Protein AF-A0A090RZD9-F1 (afdb_monomer_lite)

InterPro domains:
  IPR001712 Type III secretion system FHIPEP [PF00771] (2-199)
  IPR001712 Type III secretion system FHIPEP [PR00949] (3-19)
  IPR001712 Type III secretion system FHIPEP [PR00949] (22-40)
  IPR001712 Type III secretion system FHIPEP [PR00949] (52-69)
  IPR001712 Type III secretion system FHIPEP [PR00949] (103-117)
  IPR001712 Type III secretion system FHIPEP [PTHR30161] (2-206)
  IPR025505 FHIPEP conserved site [PS00994] (8-31)

Radius of gyration: 30.49 Å; chains: 1; bounding box: 80×79×74 Å

Foldseek 3Di:
DPPVVVVVVLVVVLVVLLVCLVVQLVVLVVCPVVVVDDPVVSVVSNVVSVVSNVVSVVVVVVVVVVVVVVVVLVVQLVCQQVVQLVCCVPVVVDDSVVSNVVSNVVSVVVVCVVVPVVVVVVVVVVVVVVVVVVDDPCVVVVVVCVCLLALVNLLVQLVVLQVVLVDPPDPVVVSNVSSVVSNVSSVVSCVVPPDDDDDDDDDPPPDPDPDDDPDPDPPPD

pLDDT: mean 78.93, std 15.32, range [41.12, 94.94]

Secondary structure (DSSP, 8-state):
--THHHHHHHHHHHHHHHHTHHHHHHHHHHHHHTTSS-HHHHHHHHHHHHHHHHHHHHHHHHHHHHHHHHHHHHHHHHHHHHHHHHHHHHTS---HHHHHHHHHHHHHHHHHHHHHHHHHHHHHHHHHHHHHHTS-THHHHHHHHHHHH-HHHHHHHHHHHHHHHTSTTS-HHHHHHHHHHHHHHHHHHHHHT-S-----S--SS-S----------GGG-

Sequence (221 aa):
MITKGGERISEVSARFTLDALPGKQMAIDADLNAGAIDQAEAKQRRESVGNEAEFYGSMDGASKFVRGDAIAGLLILFINLIGGVLIGIFEHDLTAEDAFKTYALLTIGDGLVAQIPSLLLATSAAIIVTRISDADNDMAQTAKKQLLASPQNLYMASGVMFVIGSVPNMPHLAFYTFAVLLAFVGWSQSRYRAIPKTVKDSDMDALPTPNKEQVIDWSII

Structure (mmCIF, N/CA/C/O backbone):
data_AF-A0A090RZD9-F1
#
_entry.id   AF-A0A090RZD9-F1
#
loop_
_atom_site.group_PDB
_atom_site.id
_atom_site.type_symbol
_atom_site.label_atom_id
_atom_site.label_alt_id
_atom_site.label_comp_id
_atom_site.label_asym_id
_atom_site.label_entity_id
_atom_site.label_seq_id
_atom_site.pdbx_PDB_ins_code
_atom_site.Cartn_x
_atom_site.Cartn_y
_atom_site.Cartn_z
_atom_site.occupancy
_atom_site.B_iso_or_equiv
_atom_site.auth_seq_id
_atom_site.auth_comp_id
_atom_site.auth_asym_id
_atom_site.auth_atom_id
_atom_site.pdbx_PDB_model_num
ATOM 1 N N . MET A 1 1 ? 16.767 22.851 -3.169 1.00 48.69 1 MET A N 1
ATOM 2 C CA . MET A 1 1 ? 16.968 22.894 -1.699 1.00 48.69 1 MET A CA 1
ATOM 3 C C . MET A 1 1 ? 15.725 23.321 -0.893 1.00 48.69 1 MET A C 1
ATOM 5 O O . MET A 1 1 ? 15.842 23.487 0.310 1.00 48.69 1 MET A O 1
ATOM 9 N N . ILE A 1 2 ? 14.520 23.393 -1.478 1.00 41.12 2 ILE A N 1
ATOM 10 C CA . ILE A 1 2 ? 13.287 23.816 -0.769 1.00 41.12 2 ILE A CA 1
ATOM 11 C C . ILE A 1 2 ? 12.362 22.647 -0.360 1.00 41.12 2 ILE A C 1
ATOM 13 O O . ILE A 1 2 ? 11.461 22.819 0.449 1.00 41.12 2 ILE A O 1
ATOM 17 N N . THR A 1 3 ? 12.629 21.416 -0.802 1.00 48.38 3 THR A N 1
ATOM 18 C CA . THR A 1 3 ? 11.756 20.252 -0.543 1.00 48.38 3 THR A CA 1
ATOM 19 C C . THR A 1 3 ? 12.023 19.508 0.772 1.00 48.38 3 THR A C 1
ATOM 21 O O . THR A 1 3 ? 11.193 18.715 1.194 1.00 48.38 3 THR A O 1
ATOM 24 N N . LYS A 1 4 ? 13.125 19.792 1.484 1.00 52.88 4 LYS A N 1
ATOM 25 C CA . LYS A 1 4 ? 13.437 19.163 2.790 1.00 52.88 4 LYS A CA 1
ATOM 26 C C . LYS A 1 4 ? 12.724 19.816 3.993 1.00 52.88 4 LYS A C 1
ATOM 28 O O . LYS A 1 4 ? 12.934 19.399 5.129 1.00 52.88 4 LYS A O 1
ATOM 33 N N . GLY A 1 5 ? 11.939 20.877 3.769 1.00 54.16 5 GLY A N 1
ATOM 34 C CA . GLY A 1 5 ? 11.227 21.613 4.823 1.00 54.16 5 GLY A CA 1
ATOM 35 C C . GLY A 1 5 ? 9.977 20.890 5.325 1.00 54.16 5 GLY A C 1
ATOM 36 O O . GLY A 1 5 ? 9.824 20.715 6.528 1.00 54.16 5 GLY A O 1
ATOM 37 N N . GLY A 1 6 ? 9.130 20.407 4.411 1.00 56.50 6 GLY A N 1
ATOM 38 C CA . GLY A 1 6 ? 7.889 19.702 4.764 1.00 56.50 6 GLY A CA 1
ATOM 39 C C . GLY A 1 6 ? 8.120 18.350 5.445 1.00 56.50 6 GLY A C 1
ATOM 40 O O . GLY A 1 6 ? 7.384 17.979 6.351 1.00 56.50 6 GLY A O 1
ATOM 41 N N . GLU A 1 7 ? 9.195 17.656 5.069 1.00 56.69 7 GLU A N 1
ATOM 42 C CA . GLU A 1 7 ? 9.537 16.325 5.586 1.00 56.69 7 GLU A CA 1
ATOM 43 C C . GLU A 1 7 ? 9.871 16.359 7.088 1.00 56.69 7 GLU A C 1
ATOM 45 O O . GLU A 1 7 ? 9.366 15.547 7.859 1.00 56.69 7 GLU A O 1
ATOM 50 N N . ARG A 1 8 ? 10.628 17.373 7.533 1.00 67.38 8 ARG A N 1
ATOM 51 C CA . ARG A 1 8 ? 10.891 17.583 8.965 1.00 67.38 8 ARG A CA 1
ATOM 52 C C . ARG A 1 8 ? 9.651 18.015 9.728 1.00 67.38 8 ARG A C 1
ATOM 54 O O . ARG A 1 8 ? 9.506 17.626 10.874 1.00 67.38 8 ARG A O 1
ATOM 61 N N . ILE A 1 9 ? 8.767 18.805 9.121 1.00 65.12 9 ILE A N 1
ATOM 62 C CA . ILE A 1 9 ? 7.547 19.262 9.797 1.00 65.12 9 ILE A CA 1
ATOM 63 C C . ILE A 1 9 ? 6.624 18.068 10.082 1.00 65.12 9 ILE A C 1
ATOM 65 O O . ILE A 1 9 ? 6.134 17.955 11.198 1.00 65.12 9 ILE A O 1
ATOM 69 N N . SER A 1 10 ? 6.458 17.136 9.136 1.00 63.91 10 SER A N 1
ATOM 70 C CA . SER A 1 10 ? 5.618 15.943 9.333 1.00 63.91 10 SER A CA 1
ATOM 71 C C . SER A 1 10 ? 6.188 14.965 10.369 1.00 63.91 10 SER A C 1
ATOM 73 O O . SER A 1 10 ? 5.439 14.455 11.198 1.00 63.91 10 SER A O 1
ATOM 75 N N . GLU A 1 11 ? 7.503 14.722 10.353 1.00 71.19 11 GLU A N 1
ATOM 76 C CA . GLU A 1 11 ? 8.189 13.887 11.354 1.00 71.19 11 GLU A CA 1
ATOM 77 C C . GLU A 1 11 ? 8.076 14.500 12.756 1.00 71.19 11 GLU A C 1
ATOM 79 O O . GLU A 1 11 ? 7.763 13.822 13.734 1.00 71.19 11 GLU A O 1
ATOM 84 N N . VAL A 1 12 ? 8.288 15.814 12.844 1.00 74.50 12 VAL A N 1
ATOM 85 C CA . VAL A 1 12 ? 8.227 16.560 14.099 1.00 74.50 12 VAL A CA 1
ATOM 86 C C . VAL A 1 12 ? 6.796 16.604 14.638 1.00 74.50 12 VAL A C 1
ATOM 88 O O . VAL A 1 12 ? 6.612 16.393 15.831 1.00 74.50 12 VAL A O 1
ATOM 91 N N . SER A 1 13 ? 5.777 16.791 13.796 1.00 68.06 13 SER A N 1
ATOM 92 C CA . SER A 1 13 ? 4.369 16.747 14.216 1.00 68.06 13 SER A CA 1
ATOM 93 C C . SER A 1 13 ? 3.938 15.367 14.714 1.00 68.06 13 SER A C 1
ATOM 95 O O . SER A 1 13 ? 3.322 15.287 15.772 1.00 68.06 13 SER A O 1
ATOM 97 N N . ALA A 1 14 ? 4.292 14.285 14.012 1.00 72.94 14 ALA A N 1
ATOM 98 C CA . ALA A 1 14 ? 3.974 12.927 14.462 1.00 72.94 14 ALA A CA 1
ATOM 99 C C . ALA A 1 14 ? 4.655 12.613 15.801 1.00 72.94 14 ALA A C 1
ATOM 101 O O . ALA A 1 14 ? 4.025 12.101 16.725 1.00 72.94 14 ALA A O 1
ATOM 102 N N . ARG A 1 15 ? 5.926 12.999 15.940 1.00 81.50 15 ARG A N 1
ATOM 103 C CA . ARG A 1 15 ? 6.673 12.811 17.180 1.00 81.50 15 ARG A CA 1
ATOM 104 C C . ARG A 1 15 ? 6.126 13.655 18.329 1.00 81.50 15 ARG A C 1
ATOM 106 O O . ARG A 1 15 ? 5.993 13.133 19.424 1.00 81.50 15 ARG A O 1
ATOM 113 N N . PHE A 1 16 ? 5.735 14.904 18.084 1.00 80.44 16 PHE A N 1
ATOM 114 C CA . PHE A 1 16 ? 5.090 15.738 19.102 1.00 80.44 16 PHE A CA 1
ATOM 115 C C . PHE A 1 16 ? 3.756 15.159 19.571 1.00 80.44 16 PHE A C 1
ATOM 117 O O . PHE A 1 16 ? 3.473 15.183 20.768 1.00 80.44 16 PHE A O 1
ATOM 124 N N . THR A 1 17 ? 2.946 14.619 18.658 1.00 78.56 17 THR A N 1
ATOM 125 C CA . THR A 1 17 ? 1.693 13.959 19.035 1.00 78.56 17 THR A CA 1
ATOM 126 C C . THR A 1 17 ? 1.954 12.692 19.855 1.00 78.56 17 THR A C 1
ATOM 128 O O . THR A 1 17 ? 1.265 12.470 20.850 1.00 78.56 17 THR A O 1
ATOM 131 N N . LEU A 1 18 ? 2.980 11.905 19.509 1.00 80.94 18 LEU A N 1
ATOM 132 C CA . LEU A 1 18 ? 3.390 10.723 20.279 1.00 80.94 18 LEU A CA 1
ATOM 133 C C . LEU A 1 18 ? 3.968 11.088 21.661 1.00 80.94 18 LEU A C 1
ATOM 135 O O . LEU A 1 18 ? 3.616 10.465 22.661 1.00 80.94 18 LEU A O 1
ATOM 139 N N . ASP A 1 19 ? 4.790 12.134 21.746 1.00 84.88 19 ASP A N 1
ATOM 140 C CA . ASP A 1 19 ? 5.384 12.616 22.999 1.00 84.88 19 ASP A CA 1
ATOM 141 C C . ASP A 1 19 ? 4.325 13.209 23.953 1.00 84.88 19 ASP A C 1
ATOM 143 O O . ASP A 1 19 ? 4.527 13.245 25.168 1.00 84.88 19 ASP A O 1
ATOM 147 N N . ALA A 1 20 ? 3.169 13.640 23.430 1.00 84.31 20 ALA A N 1
ATOM 148 C CA . ALA A 1 20 ? 2.040 14.136 24.219 1.00 84.31 20 ALA A CA 1
ATOM 149 C C . ALA A 1 20 ? 1.143 13.021 24.802 1.00 84.31 20 ALA A C 1
ATOM 151 O O . ALA A 1 20 ? 0.324 13.301 25.684 1.00 84.31 20 ALA A O 1
ATOM 152 N N . LEU A 1 21 ? 1.286 11.763 24.358 1.00 86.88 21 LEU A N 1
ATOM 153 C CA . LEU A 1 21 ? 0.452 10.638 24.812 1.00 86.88 21 LEU A CA 1
ATOM 154 C C . LEU A 1 21 ? 0.523 10.379 26.325 1.00 86.88 21 LEU A C 1
ATOM 156 O O . LEU A 1 21 ? -0.541 10.207 26.926 1.00 86.88 21 LEU A O 1
ATOM 160 N N . PRO A 1 22 ? 1.702 10.397 26.984 1.00 87.31 22 PRO A N 1
ATOM 161 C CA . PRO A 1 22 ? 1.774 10.241 28.435 1.00 87.31 22 PRO A CA 1
ATOM 162 C C . PRO A 1 22 ? 1.018 11.354 29.167 1.00 87.31 22 PRO A C 1
ATOM 164 O O . PRO A 1 22 ? 0.336 11.088 30.150 1.00 87.31 22 PRO A O 1
ATOM 167 N N . GLY A 1 23 ? 1.070 12.589 28.652 1.00 90.50 23 GLY A N 1
ATOM 168 C CA . GLY A 1 23 ? 0.329 13.724 29.204 1.00 90.50 23 GLY A CA 1
ATOM 169 C C . GLY A 1 23 ? -1.186 13.555 29.077 1.00 90.50 23 GLY A C 1
ATOM 170 O O . GLY A 1 23 ? -1.911 13.815 30.036 1.00 90.50 23 GLY A O 1
ATOM 171 N N . LYS A 1 24 ? -1.671 13.050 27.933 1.00 90.19 24 LYS A N 1
ATOM 172 C CA . LYS A 1 24 ? -3.094 12.717 27.750 1.00 90.19 24 LYS A CA 1
ATOM 173 C C . LYS A 1 24 ? -3.545 11.591 28.690 1.00 90.19 24 LYS A C 1
ATOM 175 O O . LYS A 1 24 ? -4.623 11.689 29.265 1.00 90.19 24 LYS A O 1
ATOM 180 N N . GLN A 1 25 ? -2.726 10.555 28.887 1.00 91.19 25 GLN A N 1
ATOM 181 C CA . GLN A 1 25 ? -3.035 9.466 29.826 1.00 91.19 25 GLN A CA 1
ATOM 182 C C . GLN A 1 25 ? -3.062 9.959 31.278 1.00 91.19 25 GLN A C 1
ATOM 184 O O . GLN A 1 25 ? -4.010 9.668 32.003 1.00 91.19 25 GLN A O 1
ATOM 189 N N . MET A 1 26 ? -2.091 10.788 31.670 1.00 89.75 26 MET A N 1
ATOM 190 C CA . MET A 1 26 ? -2.058 11.421 32.991 1.00 89.75 26 MET A CA 1
ATOM 191 C C . MET A 1 26 ? -3.255 12.349 33.232 1.00 89.75 26 MET A C 1
ATOM 193 O O . MET A 1 26 ? -3.767 12.392 34.347 1.00 89.75 26 MET A O 1
ATOM 197 N N . ALA A 1 27 ? -3.726 13.070 32.209 1.00 91.50 27 ALA A N 1
ATOM 198 C CA . ALA A 1 27 ? -4.928 13.897 32.314 1.00 91.50 27 ALA A CA 1
ATOM 199 C C . ALA A 1 27 ? -6.188 13.047 32.555 1.00 91.50 27 ALA A C 1
ATOM 201 O O . ALA A 1 27 ? -6.993 13.387 33.415 1.00 91.50 27 ALA A O 1
ATOM 202 N N . ILE A 1 28 ? -6.320 11.902 31.874 1.00 91.12 28 ILE A N 1
ATOM 203 C CA . ILE A 1 28 ? -7.427 10.957 32.107 1.00 91.12 28 ILE A CA 1
ATOM 204 C C . ILE A 1 28 ? -7.370 10.396 33.536 1.00 91.12 28 ILE A C 1
ATOM 206 O O . ILE A 1 28 ? -8.400 10.284 34.198 1.00 91.12 28 ILE A O 1
ATOM 210 N N . ASP A 1 29 ? -6.174 10.076 34.032 1.00 92.00 29 ASP A N 1
ATOM 211 C CA . ASP A 1 29 ? -5.986 9.580 35.400 1.00 92.00 29 ASP A CA 1
ATOM 212 C C . ASP A 1 29 ? -6.315 10.650 36.451 1.00 92.00 29 ASP A C 1
ATOM 214 O O . ASP A 1 29 ? -6.892 10.341 37.497 1.00 92.00 29 ASP A O 1
ATOM 218 N N . ALA A 1 30 ? -5.976 11.911 36.174 1.00 91.44 30 ALA A N 1
ATOM 219 C CA . ALA A 1 30 ? -6.319 13.045 37.023 1.00 91.44 30 ALA A CA 1
ATOM 220 C C . ALA A 1 30 ? -7.834 13.295 37.050 1.00 91.44 30 ALA A C 1
ATOM 222 O O . ALA A 1 30 ? -8.396 13.447 38.135 1.00 91.44 30 ALA A O 1
ATOM 223 N N . ASP A 1 31 ? -8.499 13.262 35.894 1.00 92.12 31 ASP A N 1
ATOM 224 C CA . ASP A 1 31 ? -9.951 13.434 35.782 1.00 92.12 31 ASP A CA 1
ATOM 225 C C . ASP A 1 31 ? -10.714 12.306 36.501 1.00 92.12 31 ASP A C 1
ATOM 227 O O . ASP A 1 31 ? -11.698 12.567 37.198 1.00 92.12 31 ASP A O 1
ATOM 231 N N . LEU A 1 32 ? -10.239 11.057 36.390 1.00 93.00 32 LEU A N 1
ATOM 232 C CA . LEU A 1 32 ? -10.817 9.901 37.084 1.00 93.00 32 LEU A CA 1
ATOM 233 C C . LEU A 1 32 ? -10.650 10.019 38.606 1.00 93.00 32 LEU A C 1
ATOM 235 O O . LEU A 1 32 ? -11.600 9.792 39.355 1.00 93.00 32 LEU A O 1
ATOM 239 N N . ASN A 1 33 ? -9.460 10.410 39.075 1.00 91.06 33 ASN A N 1
ATOM 240 C CA . ASN A 1 33 ? -9.196 10.608 40.504 1.00 91.06 33 ASN A CA 1
ATOM 241 C C . ASN A 1 33 ? -9.946 11.818 41.086 1.00 91.06 33 ASN A C 1
ATOM 243 O O . ASN A 1 33 ? -10.292 11.806 42.267 1.00 91.06 33 ASN A O 1
ATOM 247 N N . ALA A 1 34 ? -10.213 12.847 40.278 1.00 91.94 34 ALA A N 1
ATOM 248 C CA . ALA A 1 34 ? -11.028 14.000 40.657 1.00 91.94 34 ALA A CA 1
ATOM 249 C C . ALA A 1 34 ? -12.541 13.706 40.638 1.00 91.94 34 ALA A C 1
ATOM 251 O O . ALA A 1 34 ? -13.330 14.548 41.067 1.00 91.94 34 ALA A O 1
ATOM 252 N N . GLY A 1 35 ? -12.955 12.532 40.145 1.00 90.56 35 GLY A N 1
ATOM 253 C CA . GLY A 1 35 ? -14.361 12.155 39.989 1.00 90.56 35 GLY A CA 1
ATOM 254 C C . GLY A 1 35 ? -15.087 12.907 38.868 1.00 90.56 35 GLY A C 1
ATOM 255 O O . GLY A 1 35 ? -16.315 12.930 38.857 1.00 90.56 35 GLY A O 1
ATOM 256 N N . ALA A 1 36 ? -14.349 13.536 37.945 1.00 92.06 36 ALA A N 1
ATOM 257 C CA . ALA A 1 36 ? -14.911 14.255 36.801 1.00 92.06 36 ALA A CA 1
ATOM 258 C C . ALA A 1 36 ? -15.411 13.308 35.695 1.00 92.06 36 ALA A C 1
ATOM 260 O O . ALA A 1 36 ? -16.287 13.689 34.920 1.00 92.06 36 ALA A O 1
ATOM 261 N N . ILE A 1 37 ? -14.865 12.090 35.636 1.00 93.38 37 ILE A N 1
ATOM 262 C CA . ILE A 1 37 ? -15.256 11.012 34.717 1.00 93.38 37 ILE A CA 1
ATOM 263 C C . ILE A 1 37 ? -15.388 9.689 35.479 1.00 93.38 37 ILE A C 1
ATOM 265 O O . ILE A 1 37 ? -14.758 9.500 36.523 1.00 93.38 37 ILE A O 1
ATOM 269 N N . ASP A 1 38 ? -16.184 8.758 34.951 1.00 93.56 38 ASP A N 1
ATOM 270 C CA . ASP A 1 38 ? -16.325 7.413 35.516 1.00 93.56 38 ASP A CA 1
ATOM 271 C C . ASP A 1 38 ? -15.299 6.409 34.936 1.00 93.56 38 ASP A C 1
ATOM 273 O O . ASP A 1 38 ? -14.525 6.710 34.024 1.00 93.56 38 ASP A O 1
ATOM 277 N N . GLN A 1 39 ? -15.272 5.184 35.475 1.00 92.25 39 GLN A N 1
ATOM 278 C CA . GLN A 1 39 ? -14.361 4.122 35.017 1.00 92.25 39 GLN A CA 1
ATOM 279 C C . GLN A 1 39 ? -14.615 3.675 33.568 1.00 92.25 39 GLN A C 1
ATOM 281 O O . GLN A 1 39 ? -13.677 3.273 32.874 1.00 92.25 39 GLN A O 1
ATOM 286 N N . ALA A 1 40 ? -15.866 3.709 33.106 1.00 90.88 40 ALA A N 1
ATOM 287 C CA . ALA A 1 40 ? -16.221 3.291 31.755 1.00 90.88 40 ALA A CA 1
ATOM 288 C C . ALA A 1 40 ? -15.771 4.342 30.727 1.00 90.88 40 ALA A C 1
ATOM 290 O O . ALA A 1 40 ? -15.164 3.993 29.712 1.00 90.88 40 ALA A O 1
ATOM 291 N N . GLU A 1 41 ? -15.978 5.621 31.029 1.00 90.12 41 GLU A N 1
ATOM 292 C CA . GLU A 1 41 ? -15.534 6.755 30.227 1.00 90.12 41 GLU A CA 1
ATOM 293 C C . GLU A 1 41 ? -14.003 6.856 30.214 1.00 90.12 41 GLU A C 1
ATOM 295 O O . GLU A 1 41 ? -13.405 7.023 29.150 1.00 90.12 41 GLU A O 1
ATOM 300 N N . ALA A 1 42 ? -13.339 6.662 31.359 1.00 90.56 42 ALA A N 1
ATOM 301 C CA . ALA A 1 42 ? -11.879 6.618 31.425 1.00 90.56 42 ALA A CA 1
ATOM 302 C C . ALA A 1 42 ? -11.299 5.492 30.553 1.00 90.56 42 ALA A C 1
ATOM 304 O O . ALA A 1 42 ? -10.296 5.696 29.864 1.00 90.56 42 ALA A O 1
ATOM 305 N N . LYS A 1 43 ? -11.943 4.316 30.528 1.00 89.75 43 LYS A N 1
ATOM 306 C CA . LYS A 1 43 ? -11.557 3.207 29.643 1.00 89.75 43 LYS A CA 1
ATOM 307 C C . LYS A 1 43 ? -11.705 3.589 28.167 1.00 89.75 43 LYS A C 1
ATOM 309 O O . LYS A 1 43 ? -10.744 3.420 27.420 1.00 89.75 43 LYS A O 1
ATOM 314 N N . GLN A 1 44 ? -12.850 4.146 27.767 1.00 90.25 44 GLN A N 1
ATOM 315 C CA . GLN A 1 44 ? -13.082 4.600 26.387 1.00 90.25 44 GLN A CA 1
ATOM 316 C C . GLN A 1 44 ? -12.075 5.673 25.951 1.00 90.25 44 GLN A C 1
ATOM 318 O O . GLN A 1 44 ? -11.513 5.600 24.858 1.00 90.25 44 GLN A O 1
ATOM 323 N N . ARG A 1 45 ? -11.791 6.656 26.814 1.00 90.00 45 ARG A N 1
ATOM 324 C CA . ARG A 1 45 ? -10.803 7.703 26.517 1.00 90.00 45 ARG A CA 1
ATOM 325 C C . ARG A 1 45 ? -9.396 7.122 26.370 1.00 90.00 45 ARG A C 1
ATOM 327 O O . ARG A 1 45 ? -8.705 7.473 25.416 1.00 90.00 45 ARG A O 1
ATOM 334 N N . ARG A 1 46 ? -8.979 6.198 27.245 1.00 89.69 46 ARG A N 1
ATOM 335 C CA . ARG A 1 46 ? -7.680 5.505 27.122 1.00 89.69 46 ARG A CA 1
ATOM 336 C C . ARG A 1 46 ? -7.573 4.709 25.824 1.00 89.69 46 ARG A C 1
ATOM 338 O O . ARG A 1 46 ? -6.526 4.750 25.188 1.00 89.69 46 ARG A O 1
ATOM 345 N N . GLU A 1 47 ? -8.646 4.039 25.417 1.00 89.44 47 GLU A N 1
ATOM 346 C CA . GLU A 1 47 ? -8.711 3.312 24.146 1.00 89.44 47 GLU A CA 1
ATOM 347 C C . GLU A 1 47 ? -8.578 4.265 22.952 1.00 89.44 47 GLU A C 1
ATOM 349 O O . GLU A 1 47 ? -7.752 4.031 22.074 1.00 89.44 47 GLU A O 1
ATOM 354 N N . SER A 1 48 ? -9.272 5.408 22.969 1.00 87.06 48 SER A N 1
ATOM 355 C CA . SER A 1 48 ? -9.135 6.420 21.910 1.00 87.06 48 SER A CA 1
ATOM 356 C C . SER A 1 48 ? -7.710 6.985 21.796 1.00 87.06 48 SER A C 1
ATOM 358 O O . SER A 1 48 ? -7.187 7.116 20.691 1.00 87.06 48 SER A O 1
ATOM 360 N N . VAL A 1 49 ? -7.046 7.250 22.930 1.00 88.62 49 VAL A N 1
ATOM 361 C CA . VAL A 1 49 ? -5.642 7.694 22.975 1.00 88.62 49 VAL A CA 1
ATOM 362 C C . VAL A 1 49 ? -4.696 6.587 22.496 1.00 88.62 49 VAL A C 1
ATOM 364 O O . VAL A 1 49 ? -3.708 6.880 21.824 1.00 88.62 49 VAL A O 1
ATOM 367 N N . GLY A 1 50 ? -4.999 5.320 22.798 1.00 86.94 50 GLY A N 1
ATOM 368 C CA . GLY A 1 50 ? -4.273 4.159 22.277 1.00 86.94 50 GLY A CA 1
ATOM 369 C C . GLY A 1 50 ? -4.374 4.038 20.755 1.00 86.94 50 GLY A C 1
ATOM 370 O O . GLY A 1 50 ? -3.351 3.908 20.087 1.00 86.94 50 GLY A O 1
ATOM 371 N N . ASN A 1 51 ? -5.579 4.181 20.201 1.00 83.62 51 ASN A N 1
ATOM 372 C CA . ASN A 1 51 ? -5.810 4.144 18.755 1.00 83.62 51 ASN A CA 1
ATOM 373 C C . ASN A 1 51 ? -5.125 5.320 18.037 1.00 83.62 51 ASN A C 1
ATOM 375 O O . ASN A 1 51 ? -4.551 5.143 16.963 1.00 83.62 51 ASN A O 1
ATOM 379 N N . GLU A 1 52 ? -5.127 6.516 18.640 1.00 82.62 52 GLU A N 1
ATOM 380 C CA . GLU A 1 52 ? -4.381 7.676 18.131 1.00 82.62 52 GLU A CA 1
ATOM 381 C C . GLU A 1 52 ? -2.871 7.378 18.094 1.00 82.62 52 GLU A C 1
ATOM 383 O O . GLU A 1 52 ? -2.214 7.611 17.078 1.00 82.62 52 GLU A O 1
ATOM 388 N N . ALA A 1 53 ? -2.323 6.794 19.164 1.00 85.44 53 ALA A N 1
ATOM 389 C CA . ALA A 1 53 ? -0.919 6.392 19.234 1.00 85.44 53 ALA A CA 1
ATOM 390 C C . ALA A 1 53 ? -0.539 5.366 18.156 1.00 85.44 53 ALA A C 1
ATOM 392 O O . ALA A 1 53 ? 0.491 5.513 17.495 1.00 85.44 53 ALA A O 1
ATOM 393 N N . GLU A 1 54 ? -1.370 4.340 17.966 1.00 84.12 54 GLU A N 1
ATOM 394 C CA . GLU A 1 54 ? -1.154 3.292 16.967 1.00 84.12 54 GLU A CA 1
ATOM 395 C C . GLU A 1 54 ? -1.240 3.843 15.537 1.00 84.12 54 GLU A C 1
ATOM 397 O O . GLU A 1 54 ? -0.417 3.497 14.683 1.00 84.12 54 GLU A O 1
ATOM 402 N N . PHE A 1 55 ? -2.164 4.771 15.279 1.00 80.38 55 PHE A N 1
ATOM 403 C CA . PHE A 1 55 ? -2.268 5.458 13.993 1.00 80.38 55 PHE A CA 1
ATOM 404 C C . PHE A 1 55 ? -1.004 6.266 13.674 1.00 80.38 55 PHE A C 1
ATOM 406 O O . PHE A 1 55 ? -0.405 6.083 12.615 1.00 80.38 55 PHE A O 1
ATOM 413 N N . TYR A 1 56 ? -0.538 7.118 14.592 1.00 81.38 56 TYR A N 1
ATOM 414 C CA . TYR A 1 56 ? 0.672 7.912 14.343 1.00 81.38 56 TYR A CA 1
ATOM 415 C C . TYR A 1 56 ? 1.948 7.056 14.315 1.00 81.38 56 TYR A C 1
ATOM 417 O O . TYR A 1 56 ? 2.847 7.332 13.518 1.00 81.38 56 TYR A O 1
ATOM 425 N N . GLY A 1 57 ? 2.018 5.988 15.116 1.00 83.69 57 GLY A N 1
ATOM 426 C CA . GLY A 1 57 ? 3.128 5.032 15.088 1.00 83.69 57 GLY A CA 1
ATOM 427 C C . GLY A 1 57 ? 3.205 4.249 13.772 1.00 83.69 57 GLY A C 1
ATOM 428 O O . GLY A 1 57 ? 4.276 4.143 13.168 1.00 83.69 57 GLY A O 1
ATOM 429 N N . SER A 1 58 ? 2.068 3.748 13.281 1.00 82.56 58 SER A N 1
ATOM 430 C CA . SER A 1 58 ? 1.989 3.065 11.982 1.00 82.56 58 SER A CA 1
ATOM 431 C C . SER A 1 58 ? 2.229 4.019 10.805 1.00 82.56 58 SER A C 1
ATOM 433 O O . SER A 1 58 ? 2.880 3.625 9.836 1.00 82.56 58 SER A O 1
ATOM 435 N N . MET A 1 59 ? 1.802 5.283 10.903 1.00 82.12 59 MET A N 1
ATOM 436 C CA . MET A 1 59 ? 2.028 6.315 9.883 1.00 82.12 59 MET A CA 1
ATOM 437 C C . MET A 1 59 ? 3.507 6.720 9.762 1.00 82.12 59 MET A C 1
ATOM 439 O O . MET A 1 59 ? 4.005 6.858 8.640 1.00 82.12 59 MET A O 1
ATOM 443 N N . ASP A 1 60 ? 4.236 6.868 10.875 1.00 80.06 60 ASP A N 1
ATOM 444 C CA . ASP A 1 60 ? 5.691 7.110 10.856 1.00 80.06 60 ASP A CA 1
ATOM 445 C C . ASP A 1 60 ? 6.447 5.920 10.241 1.00 80.06 60 ASP A C 1
ATOM 447 O O . ASP A 1 60 ? 7.304 6.098 9.368 1.00 80.06 60 ASP A O 1
ATOM 451 N N . GLY A 1 61 ? 6.070 4.695 10.626 1.00 80.81 61 GLY A N 1
ATOM 452 C CA . GLY A 1 61 ? 6.614 3.469 10.045 1.00 80.81 61 GLY A CA 1
ATOM 453 C C . GLY A 1 61 ? 6.387 3.394 8.533 1.00 80.81 61 GLY A C 1
ATOM 454 O O . GLY A 1 61 ? 7.346 3.304 7.765 1.00 80.81 61 GLY A O 1
ATOM 455 N N . ALA A 1 62 ? 5.131 3.497 8.091 1.00 79.19 62 ALA A N 1
ATOM 456 C CA . ALA A 1 62 ? 4.753 3.463 6.678 1.00 79.19 62 ALA A CA 1
ATOM 457 C C . ALA A 1 62 ? 5.478 4.539 5.852 1.00 79.19 62 ALA A C 1
ATOM 459 O O . ALA A 1 62 ? 5.988 4.244 4.771 1.00 79.19 62 ALA A O 1
ATOM 460 N N . SER A 1 63 ? 5.602 5.760 6.379 1.00 77.44 63 SER A N 1
ATOM 461 C CA . SER A 1 63 ? 6.285 6.865 5.692 1.00 77.44 63 SER A CA 1
ATOM 462 C C . SER A 1 63 ? 7.770 6.571 5.443 1.00 77.44 63 SER A C 1
ATOM 464 O O . SER A 1 63 ? 8.296 6.893 4.374 1.00 77.44 63 SER A O 1
ATOM 466 N N . LYS A 1 64 ? 8.451 5.902 6.384 1.00 79.69 64 LYS A N 1
ATOM 467 C CA . LYS A 1 64 ? 9.849 5.466 6.213 1.00 79.69 64 LYS A CA 1
ATOM 468 C C . LYS A 1 64 ? 9.987 4.361 5.161 1.00 79.69 64 LYS A C 1
ATOM 470 O O . LYS A 1 64 ? 10.928 4.413 4.368 1.00 79.69 64 LYS A O 1
ATOM 475 N N . PHE A 1 65 ? 9.050 3.410 5.109 1.00 76.69 65 PHE A N 1
ATOM 476 C CA . PHE A 1 65 ? 9.038 2.356 4.084 1.00 76.69 65 PHE A CA 1
ATOM 477 C C . PHE A 1 65 ? 8.797 2.916 2.680 1.00 76.69 65 PHE A C 1
ATOM 479 O O . PHE A 1 65 ? 9.553 2.595 1.766 1.00 76.69 65 PHE A O 1
ATOM 486 N N . VAL A 1 66 ? 7.820 3.816 2.519 1.00 79.38 66 VAL A N 1
ATOM 487 C CA . VAL A 1 66 ? 7.536 4.484 1.235 1.00 79.38 66 VAL A CA 1
ATOM 488 C C . VAL A 1 66 ? 8.751 5.274 0.748 1.00 79.38 66 VAL A C 1
ATOM 490 O O . VAL A 1 66 ? 9.090 5.246 -0.434 1.00 79.38 66 VAL A O 1
ATOM 493 N N . ARG A 1 67 ? 9.460 5.947 1.660 1.00 79.62 67 ARG A N 1
ATOM 494 C CA . ARG A 1 67 ? 10.689 6.672 1.322 1.00 79.62 67 ARG A CA 1
ATOM 495 C C . ARG A 1 67 ? 11.804 5.737 0.847 1.00 79.62 67 ARG A C 1
ATOM 497 O O . ARG A 1 67 ? 12.496 6.064 -0.115 1.00 79.62 67 ARG A O 1
ATOM 504 N N . GLY A 1 68 ? 11.982 4.596 1.513 1.00 85.12 68 GLY A N 1
ATOM 505 C CA . GLY A 1 68 ? 12.957 3.579 1.116 1.00 85.12 68 GLY A CA 1
ATOM 506 C C . GLY A 1 68 ? 12.659 2.993 -0.266 1.00 85.12 68 GLY A C 1
ATOM 507 O O . GLY A 1 68 ? 13.561 2.911 -1.099 1.00 85.12 68 GLY A O 1
ATOM 508 N N . ASP A 1 69 ? 11.391 2.673 -0.526 1.00 85.00 69 ASP A N 1
ATOM 509 C CA . ASP A 1 69 ? 10.918 2.153 -1.813 1.00 85.00 69 ASP A CA 1
ATOM 510 C C . ASP A 1 69 ? 11.124 3.163 -2.955 1.00 85.00 69 ASP A C 1
ATOM 512 O O . ASP A 1 69 ? 11.675 2.826 -4.002 1.00 85.00 69 ASP A O 1
ATOM 516 N N . ALA A 1 70 ? 10.815 4.444 -2.724 1.00 83.44 70 ALA A N 1
ATOM 517 C CA . ALA A 1 70 ? 11.029 5.502 -3.712 1.00 83.44 70 ALA A CA 1
ATOM 518 C C . ALA A 1 70 ? 12.514 5.690 -4.079 1.00 83.44 70 ALA A C 1
ATOM 520 O O . ALA A 1 70 ? 12.849 5.908 -5.246 1.00 83.44 70 ALA A O 1
ATOM 521 N N . ILE A 1 71 ? 13.417 5.596 -3.097 1.00 87.50 71 ILE A N 1
ATOM 522 C CA . ILE A 1 71 ? 14.865 5.690 -3.339 1.00 87.50 71 ILE A CA 1
ATOM 523 C C . ILE A 1 71 ? 15.355 4.472 -4.135 1.00 87.50 71 ILE A C 1
ATOM 525 O O . ILE A 1 71 ? 16.126 4.639 -5.081 1.00 87.50 71 ILE A O 1
ATOM 529 N N . ALA A 1 72 ? 14.894 3.265 -3.793 1.00 88.00 72 ALA A N 1
ATOM 530 C CA . ALA A 1 72 ? 15.232 2.045 -4.523 1.00 88.00 72 ALA A CA 1
ATOM 531 C C . ALA A 1 72 ? 14.725 2.089 -5.975 1.00 88.00 72 ALA A C 1
ATOM 533 O O . ALA A 1 72 ? 15.494 1.821 -6.899 1.00 88.00 72 ALA A O 1
ATOM 534 N N . GLY A 1 73 ? 13.476 2.513 -6.191 1.00 86.12 73 GLY A N 1
ATOM 535 C CA . GLY A 1 73 ? 12.899 2.681 -7.526 1.00 86.12 73 GLY A CA 1
ATOM 536 C C . GLY A 1 73 ? 13.664 3.694 -8.383 1.00 86.12 73 GLY A C 1
ATOM 537 O O . GLY A 1 73 ? 13.916 3.441 -9.560 1.00 86.12 73 GLY A O 1
ATOM 538 N N . LEU A 1 74 ? 14.114 4.808 -7.793 1.00 86.94 74 LEU A N 1
ATOM 539 C CA . LEU A 1 74 ? 14.931 5.797 -8.502 1.00 86.94 74 LEU A CA 1
ATOM 540 C C . LEU A 1 74 ? 16.310 5.240 -8.894 1.00 86.94 74 LEU A C 1
ATOM 542 O O . LEU A 1 74 ? 16.794 5.519 -9.990 1.00 86.94 74 LEU A O 1
ATOM 546 N N . LEU A 1 75 ? 16.938 4.441 -8.026 1.00 91.19 75 LEU A N 1
ATOM 547 C CA . LEU A 1 75 ? 18.210 3.778 -8.334 1.00 91.19 75 LEU A CA 1
ATOM 548 C C . LEU A 1 75 ? 18.058 2.770 -9.476 1.00 91.19 75 LEU A C 1
ATOM 550 O O . LEU A 1 75 ? 18.860 2.794 -10.408 1.00 91.19 75 LEU A O 1
ATOM 554 N N . ILE A 1 76 ? 17.018 1.933 -9.434 1.00 90.06 76 ILE A N 1
ATOM 555 C CA . ILE A 1 76 ? 16.715 0.965 -10.499 1.00 90.06 76 ILE A CA 1
ATOM 556 C C . ILE A 1 76 ? 16.484 1.693 -11.824 1.00 90.06 76 ILE A C 1
ATOM 558 O O . ILE A 1 76 ? 17.063 1.311 -12.838 1.00 90.06 76 ILE A O 1
ATOM 562 N N . LEU A 1 77 ? 15.718 2.789 -11.811 1.00 90.75 77 LEU A N 1
ATOM 563 C CA . LEU A 1 77 ? 15.484 3.612 -12.996 1.00 90.75 77 LEU A CA 1
ATOM 564 C C . LEU A 1 77 ? 16.797 4.132 -13.601 1.00 90.75 77 LEU A C 1
ATOM 566 O O . LEU A 1 77 ? 17.006 4.011 -14.806 1.00 90.75 77 LEU A O 1
ATOM 570 N N . PHE A 1 78 ? 17.700 4.676 -12.782 1.00 92.06 78 PHE A N 1
ATOM 571 C CA . PHE A 1 78 ? 18.999 5.153 -13.264 1.00 92.06 78 PHE A CA 1
ATOM 572 C C . PHE A 1 78 ? 19.861 4.031 -13.849 1.00 92.06 78 PHE A C 1
ATOM 574 O O . PHE A 1 78 ? 20.469 4.221 -14.903 1.00 92.06 78 PHE A O 1
ATOM 581 N N . ILE A 1 79 ? 19.908 2.873 -13.185 1.00 92.25 79 ILE A N 1
ATOM 582 C CA . ILE A 1 79 ? 20.686 1.714 -13.640 1.00 92.25 79 ILE A CA 1
ATOM 583 C C . ILE A 1 79 ? 20.134 1.190 -14.969 1.00 92.25 79 ILE A C 1
ATOM 585 O O . ILE A 1 79 ? 20.90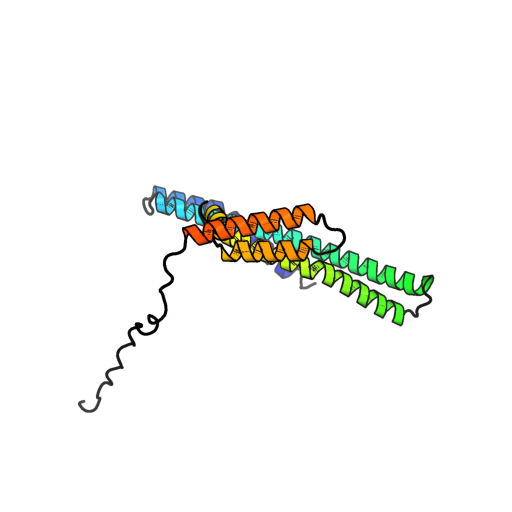5 1.010 -15.909 1.00 92.25 79 ILE A O 1
ATOM 589 N N . ASN A 1 80 ? 18.818 1.007 -15.077 1.00 91.25 80 ASN A N 1
ATOM 590 C CA . ASN A 1 80 ? 18.177 0.505 -16.292 1.00 91.25 80 ASN A CA 1
ATOM 591 C C . ASN A 1 80 ? 18.299 1.494 -17.454 1.00 91.25 80 ASN A C 1
ATOM 593 O O . ASN A 1 80 ? 18.550 1.081 -18.585 1.00 91.25 80 ASN A O 1
ATOM 597 N N . LEU A 1 81 ? 18.194 2.797 -17.185 1.00 93.25 81 LEU A N 1
ATOM 598 C CA . LEU A 1 81 ? 18.326 3.818 -18.217 1.00 93.25 81 LEU A CA 1
ATOM 599 C C . LEU A 1 81 ? 19.763 3.909 -18.740 1.00 93.25 81 LEU A C 1
ATOM 601 O O . LEU A 1 81 ? 19.978 3.842 -19.946 1.00 93.25 81 LEU A O 1
ATOM 605 N N . ILE A 1 82 ? 20.757 4.042 -17.856 1.00 93.94 82 ILE A N 1
ATOM 606 C CA . ILE A 1 82 ? 22.160 4.172 -18.276 1.00 93.94 82 ILE A CA 1
ATOM 607 C C . ILE A 1 82 ? 22.666 2.848 -18.853 1.00 93.94 82 ILE A C 1
ATOM 609 O O . ILE A 1 82 ? 23.237 2.834 -19.940 1.00 93.94 82 ILE A O 1
ATOM 613 N N . GLY A 1 83 ? 22.433 1.735 -18.156 1.00 93.81 83 GLY A N 1
ATOM 614 C CA . GLY A 1 83 ? 22.843 0.406 -18.606 1.00 93.81 83 GLY A CA 1
ATOM 615 C C . GLY A 1 83 ? 22.173 0.014 -19.918 1.00 93.81 83 GLY A C 1
ATOM 616 O O . GLY A 1 83 ? 22.853 -0.418 -20.843 1.00 93.81 83 GLY A O 1
ATOM 617 N N . GLY A 1 84 ? 20.865 0.248 -20.035 1.00 92.81 84 GLY A N 1
ATOM 618 C CA . GLY A 1 84 ? 20.105 -0.013 -21.252 1.00 92.81 84 GLY A CA 1
ATOM 619 C C . GLY A 1 84 ? 20.589 0.813 -22.439 1.00 92.81 84 GLY A C 1
ATOM 620 O O . GLY A 1 84 ? 20.807 0.261 -23.510 1.00 92.81 84 GLY A O 1
ATOM 621 N N . VAL A 1 85 ? 20.850 2.111 -22.254 1.00 94.69 85 VAL A N 1
ATOM 622 C CA . VAL A 1 85 ? 21.394 2.962 -23.327 1.00 94.69 85 VAL A CA 1
ATOM 623 C C . VAL A 1 85 ? 22.792 2.514 -23.751 1.00 94.69 85 V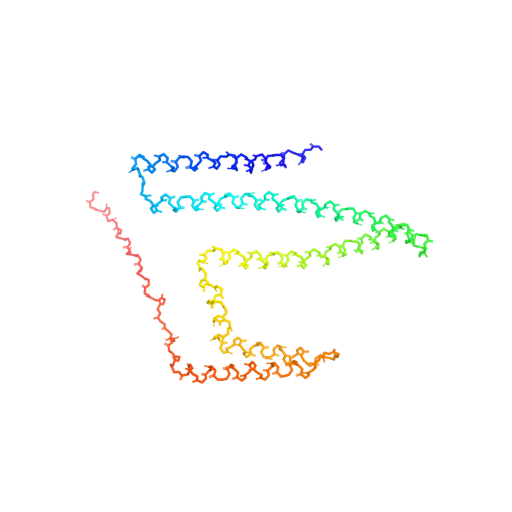AL A C 1
ATOM 625 O O . VAL A 1 85 ? 23.064 2.452 -24.947 1.00 94.69 85 VAL A O 1
ATOM 628 N N . LEU A 1 86 ? 23.667 2.169 -22.801 1.00 94.75 86 LEU A N 1
ATOM 629 C CA . LEU A 1 86 ? 25.005 1.663 -23.117 1.00 94.75 86 LEU A CA 1
ATOM 630 C C . LEU A 1 86 ? 24.929 0.346 -23.903 1.00 94.75 86 LEU A C 1
ATOM 632 O O . LEU A 1 86 ? 25.568 0.237 -24.944 1.00 94.75 86 LEU A O 1
ATOM 636 N N . ILE A 1 87 ? 24.116 -0.617 -23.463 1.00 93.81 87 ILE A N 1
ATOM 637 C CA . ILE A 1 87 ? 23.899 -1.887 -24.178 1.00 93.81 87 ILE A CA 1
ATOM 638 C C . ILE A 1 87 ? 23.276 -1.629 -25.559 1.00 93.81 87 ILE A C 1
ATOM 640 O O . ILE A 1 87 ? 23.725 -2.183 -26.558 1.00 93.81 87 ILE A O 1
ATOM 644 N N . GLY A 1 88 ? 22.301 -0.724 -25.650 1.00 92.75 88 GLY A N 1
ATOM 645 C CA . GLY A 1 88 ? 21.663 -0.340 -26.907 1.00 92.75 88 GLY A CA 1
ATOM 646 C C . GLY A 1 88 ? 22.651 0.188 -27.947 1.00 92.75 88 GLY A C 1
ATOM 647 O O . GLY A 1 88 ? 22.569 -0.189 -29.112 1.00 92.75 88 GLY A O 1
ATOM 648 N N . ILE A 1 89 ? 23.605 1.019 -27.521 1.00 94.75 89 ILE A N 1
ATOM 649 C CA . ILE A 1 89 ? 24.625 1.594 -28.407 1.00 94.75 89 ILE A CA 1
ATOM 650 C C . ILE A 1 89 ? 25.723 0.572 -28.731 1.00 94.75 89 ILE A C 1
ATOM 652 O O . ILE A 1 89 ? 26.104 0.437 -29.888 1.00 94.75 89 ILE A O 1
ATOM 656 N N . PHE A 1 90 ? 26.258 -0.126 -27.724 1.00 94.69 90 PHE A N 1
ATOM 657 C CA . PHE A 1 90 ? 27.450 -0.967 -27.895 1.00 94.69 90 PHE A CA 1
ATOM 658 C C . PHE A 1 90 ? 27.157 -2.385 -28.388 1.00 94.69 90 PHE A C 1
ATOM 660 O O . PHE A 1 90 ? 28.007 -2.975 -29.049 1.00 94.69 90 PHE A O 1
ATOM 667 N N . GLU A 1 91 ? 25.999 -2.948 -28.050 1.00 93.50 91 GLU A N 1
ATOM 668 C CA . GLU A 1 91 ? 25.644 -4.337 -28.368 1.00 93.50 91 GLU A CA 1
ATOM 669 C C . GLU A 1 91 ? 24.579 -4.430 -29.467 1.00 93.50 91 GLU A C 1
ATOM 671 O O . GLU A 1 91 ? 24.602 -5.361 -30.269 1.00 93.50 91 GLU A O 1
ATOM 676 N N . HIS A 1 92 ? 23.668 -3.453 -29.542 1.00 90.75 92 HIS A N 1
ATOM 677 C CA . HIS A 1 92 ? 22.569 -3.444 -30.515 1.00 90.75 92 HIS A CA 1
ATOM 678 C C . HIS A 1 92 ? 22.734 -2.438 -31.667 1.00 90.75 92 HIS A C 1
ATOM 680 O O . HIS A 1 92 ? 21.811 -2.308 -32.471 1.00 90.75 92 HIS A O 1
ATOM 686 N N . ASP A 1 93 ? 23.883 -1.753 -31.767 1.00 90.44 93 ASP A N 1
ATOM 687 C CA . ASP A 1 93 ? 24.207 -0.786 -32.837 1.00 90.44 93 ASP A CA 1
ATOM 688 C C . ASP A 1 93 ? 23.145 0.328 -33.017 1.00 90.44 93 ASP A C 1
ATOM 690 O O . ASP A 1 93 ? 22.980 0.915 -34.091 1.00 90.44 93 ASP A O 1
ATOM 694 N N . LEU A 1 94 ? 22.386 0.636 -31.957 1.00 91.94 94 LEU A N 1
ATOM 695 C CA . LEU A 1 94 ? 21.381 1.694 -31.984 1.00 91.94 94 LEU A CA 1
ATOM 696 C C . LEU A 1 94 ? 22.049 3.066 -31.897 1.00 91.94 94 LEU A C 1
ATOM 698 O O . LEU A 1 94 ? 23.036 3.270 -31.186 1.00 91.94 94 LEU A O 1
ATOM 702 N N . THR A 1 95 ? 21.447 4.058 -32.555 1.00 94.94 95 THR A N 1
ATOM 703 C CA . THR A 1 95 ? 21.840 5.451 -32.329 1.00 94.94 95 THR A CA 1
ATOM 704 C C . THR A 1 95 ? 21.565 5.834 -30.872 1.00 94.94 95 THR A C 1
ATOM 706 O O . THR A 1 95 ? 20.638 5.320 -30.243 1.00 94.94 95 THR A O 1
ATOM 709 N N . ALA A 1 96 ? 22.344 6.768 -30.320 1.00 90.25 96 ALA A N 1
ATOM 710 C CA . ALA A 1 96 ? 22.159 7.206 -28.935 1.00 90.25 96 ALA A CA 1
ATOM 711 C C . ALA A 1 96 ? 20.737 7.737 -28.664 1.00 90.25 96 ALA A C 1
ATOM 713 O O . ALA A 1 96 ? 20.207 7.563 -27.567 1.00 90.25 96 ALA A O 1
ATOM 714 N N . GLU A 1 97 ? 20.107 8.350 -29.669 1.00 94.19 97 GLU A N 1
ATOM 715 C CA . GLU A 1 97 ? 18.731 8.835 -29.581 1.00 94.19 97 GLU A CA 1
ATOM 716 C C . GLU A 1 97 ? 17.718 7.681 -29.523 1.00 94.19 97 GLU A C 1
ATOM 718 O O . GLU A 1 97 ? 16.836 7.677 -28.658 1.00 94.19 97 GLU A O 1
ATOM 723 N N . ASP A 1 98 ? 17.856 6.686 -30.402 1.00 92.81 98 ASP A N 1
ATOM 724 C CA . ASP A 1 98 ? 16.944 5.539 -30.456 1.00 92.81 98 ASP A CA 1
ATOM 725 C C . ASP A 1 98 ? 17.099 4.631 -29.233 1.00 92.81 98 ASP A C 1
ATOM 727 O O . ASP A 1 98 ? 16.101 4.176 -28.663 1.00 92.81 98 ASP A O 1
ATOM 731 N N . ALA A 1 99 ? 18.336 4.430 -28.769 1.00 94.00 99 ALA A N 1
ATOM 732 C CA . ALA A 1 99 ? 18.629 3.719 -27.531 1.00 94.00 99 ALA A CA 1
ATOM 733 C C . ALA A 1 99 ? 17.977 4.425 -26.331 1.00 94.00 99 ALA A C 1
ATOM 735 O O . ALA A 1 99 ? 17.273 3.790 -25.545 1.00 94.00 99 ALA A O 1
ATOM 736 N N . PHE A 1 100 ? 18.121 5.749 -26.215 1.00 93.94 100 PHE A N 1
ATOM 737 C CA . PHE A 1 100 ? 17.499 6.501 -25.125 1.00 93.94 100 PHE A CA 1
ATOM 738 C C . PHE A 1 100 ? 15.974 6.387 -25.137 1.00 93.94 100 PHE A C 1
ATOM 740 O O . PHE A 1 100 ? 15.390 6.063 -24.105 1.00 93.94 100 PHE A O 1
ATOM 747 N N . LYS A 1 101 ? 15.317 6.584 -26.288 1.00 93.75 101 LYS A N 1
ATOM 748 C CA . LYS A 1 101 ? 13.851 6.457 -26.391 1.00 93.75 101 LYS A CA 1
ATOM 749 C C . LYS A 1 101 ? 13.370 5.058 -26.011 1.00 93.75 101 LYS A C 1
ATOM 751 O O . LYS A 1 101 ? 12.415 4.927 -25.246 1.00 93.75 101 LYS A O 1
ATOM 756 N N . THR A 1 102 ? 14.042 4.028 -26.519 1.00 91.88 102 THR A N 1
ATOM 757 C CA . THR A 1 102 ? 13.655 2.627 -26.311 1.00 91.88 102 THR A CA 1
ATOM 758 C C . THR A 1 102 ? 13.808 2.226 -24.847 1.00 91.88 102 THR A C 1
ATOM 760 O O . THR A 1 102 ? 12.842 1.793 -24.216 1.00 91.88 102 THR A O 1
ATOM 763 N N . TYR A 1 103 ? 14.993 2.429 -24.270 1.00 92.38 103 TYR A N 1
ATOM 764 C CA . TYR A 1 103 ? 15.270 2.008 -22.898 1.00 92.38 103 TYR A CA 1
ATOM 765 C C . TYR A 1 103 ? 14.619 2.920 -21.851 1.00 92.38 103 TYR A C 1
ATOM 767 O O . TYR A 1 103 ? 14.252 2.427 -20.784 1.00 92.38 103 TYR A O 1
ATOM 775 N N . ALA A 1 104 ? 14.367 4.201 -22.148 1.00 91.62 104 ALA A N 1
ATOM 776 C CA . ALA A 1 104 ? 13.528 5.042 -21.292 1.00 91.62 104 ALA A CA 1
ATOM 777 C C . ALA A 1 104 ? 12.085 4.525 -21.235 1.00 91.62 104 ALA A C 1
ATOM 779 O O . ALA A 1 104 ? 11.519 4.421 -20.147 1.00 91.62 104 ALA A O 1
ATOM 780 N N . LEU A 1 105 ? 11.501 4.151 -22.380 1.00 93.62 105 LEU A N 1
ATOM 781 C CA . LEU A 1 105 ? 10.139 3.619 -22.435 1.00 93.62 105 LEU A CA 1
ATOM 782 C C . LEU A 1 105 ? 10.023 2.268 -21.713 1.00 93.62 105 LEU A C 1
ATOM 784 O O . LEU A 1 105 ? 9.098 2.081 -20.925 1.00 93.62 105 LEU A O 1
ATOM 788 N N . LEU A 1 106 ? 10.985 1.363 -21.919 1.00 91.75 106 LEU A N 1
ATOM 789 C CA . LEU A 1 106 ? 11.065 0.082 -21.205 1.00 91.75 106 LEU A CA 1
ATOM 790 C C . LEU A 1 106 ? 11.208 0.269 -19.690 1.00 91.75 106 LEU A C 1
ATOM 792 O O . LEU A 1 106 ? 10.500 -0.381 -18.927 1.00 91.75 106 LEU A O 1
ATOM 796 N N . THR A 1 107 ? 12.068 1.190 -19.252 1.00 91.31 107 THR A N 1
ATOM 797 C CA . THR A 1 107 ? 12.308 1.444 -17.822 1.00 91.31 107 THR A CA 1
ATOM 798 C C . THR A 1 107 ? 11.086 2.055 -17.134 1.00 91.31 107 THR A C 1
ATOM 800 O O . THR A 1 107 ? 10.735 1.658 -16.024 1.00 91.31 107 THR A O 1
ATOM 803 N N . ILE A 1 108 ? 10.402 3.003 -17.787 1.00 89.12 108 ILE A N 1
ATOM 804 C CA . ILE A 1 108 ? 9.150 3.573 -17.264 1.00 89.12 108 ILE A CA 1
ATOM 805 C C . ILE A 1 108 ? 8.057 2.496 -17.220 1.00 89.12 108 ILE A C 1
ATOM 807 O O . ILE A 1 108 ? 7.316 2.413 -16.240 1.00 89.12 108 ILE A O 1
ATOM 811 N N . GLY A 1 109 ? 7.972 1.656 -18.256 1.00 89.38 109 GLY A N 1
ATOM 812 C CA . GLY A 1 109 ? 7.035 0.536 -18.316 1.00 89.38 109 GLY A CA 1
ATOM 813 C C . GLY A 1 109 ? 7.228 -0.461 -17.173 1.00 89.38 109 GLY A C 1
ATOM 814 O O . GLY A 1 109 ? 6.253 -0.811 -16.512 1.00 89.38 109 GLY A O 1
ATOM 815 N N . ASP A 1 110 ? 8.471 -0.858 -16.894 1.00 87.94 110 ASP A N 1
ATOM 816 C CA . ASP A 1 110 ? 8.823 -1.761 -15.790 1.00 87.94 110 ASP A CA 1
ATOM 817 C C . ASP A 1 110 ? 8.392 -1.193 -14.424 1.00 87.94 110 ASP A C 1
ATOM 819 O O . ASP A 1 110 ? 7.723 -1.869 -13.638 1.00 87.94 110 ASP A O 1
ATOM 823 N N . GLY A 1 111 ? 8.647 0.101 -14.191 1.00 84.12 111 GLY A N 1
ATOM 824 C CA . GLY A 1 111 ? 8.193 0.796 -12.982 1.00 84.12 111 GLY A CA 1
ATOM 825 C C . GLY A 1 111 ? 6.668 0.795 -12.819 1.00 84.12 111 GLY A C 1
ATOM 826 O O . GLY A 1 111 ? 6.157 0.496 -11.738 1.00 84.12 111 GLY A O 1
ATOM 827 N N . LEU A 1 112 ? 5.925 1.063 -13.899 1.00 87.31 112 LEU A N 1
ATOM 828 C CA . LEU A 1 112 ? 4.456 1.066 -13.882 1.00 87.31 112 LEU A CA 1
ATOM 829 C C . LEU A 1 112 ? 3.868 -0.336 -13.663 1.00 87.31 112 LEU A C 1
ATOM 831 O O . LEU A 1 112 ? 2.907 -0.483 -12.903 1.00 87.31 112 LEU A O 1
ATOM 835 N N . VAL A 1 113 ? 4.446 -1.367 -14.288 1.00 89.44 113 VAL A N 1
ATOM 836 C CA . VAL A 1 113 ? 4.004 -2.765 -14.141 1.00 89.44 113 VAL A CA 1
ATOM 837 C C . VAL A 1 113 ? 4.228 -3.270 -12.715 1.00 89.44 113 VAL A C 1
ATOM 839 O O . VAL A 1 113 ? 3.383 -3.998 -12.197 1.00 89.44 113 VAL A O 1
ATOM 842 N N . ALA A 1 114 ? 5.308 -2.854 -12.051 1.00 82.94 114 ALA A N 1
ATOM 843 C CA . ALA A 1 114 ? 5.566 -3.215 -10.659 1.00 82.94 114 ALA A CA 1
ATOM 844 C C . ALA A 1 114 ? 4.676 -2.444 -9.660 1.00 82.94 114 ALA A C 1
ATOM 846 O O . ALA A 1 114 ? 4.206 -3.011 -8.669 1.00 82.94 114 ALA A O 1
ATOM 847 N N . GLN A 1 115 ? 4.414 -1.156 -9.906 1.00 84.12 115 GLN A N 1
ATOM 848 C CA . GLN A 1 115 ? 3.765 -0.279 -8.921 1.00 84.12 115 GLN A CA 1
ATOM 849 C C . GLN A 1 115 ? 2.239 -0.334 -8.936 1.00 84.12 115 GLN A C 1
ATOM 851 O O . GLN A 1 115 ? 1.629 -0.306 -7.865 1.00 84.12 115 GLN A O 1
ATOM 856 N N . ILE A 1 116 ? 1.604 -0.444 -10.108 1.00 87.62 116 ILE A N 1
ATOM 857 C CA . ILE A 1 116 ? 0.134 -0.461 -10.197 1.00 87.62 116 ILE A CA 1
ATOM 858 C C . ILE A 1 116 ? -0.467 -1.630 -9.386 1.00 87.62 116 ILE A C 1
ATOM 860 O O . ILE A 1 116 ? -1.353 -1.378 -8.564 1.00 87.62 116 ILE A O 1
ATOM 864 N N . PRO A 1 117 ? 0.007 -2.887 -9.520 1.00 87.50 117 PRO A N 1
ATOM 865 C CA . PRO A 1 117 ? -0.524 -4.003 -8.739 1.00 87.50 117 PRO A CA 1
ATOM 866 C C . PRO A 1 117 ? -0.236 -3.866 -7.243 1.00 87.50 117 PRO A C 1
ATOM 868 O O . PRO A 1 117 ? -1.098 -4.188 -6.428 1.00 87.50 117 PRO A O 1
ATOM 871 N N . SER A 1 118 ? 0.947 -3.360 -6.881 1.00 86.19 118 SER A N 1
ATOM 872 C CA . SER A 1 118 ? 1.331 -3.134 -5.483 1.00 86.19 118 SER A CA 1
ATOM 873 C C . SER A 1 118 ? 0.394 -2.135 -4.802 1.00 86.19 118 SER A C 1
ATOM 875 O O . SER A 1 118 ? -0.127 -2.408 -3.720 1.00 86.19 118 SER A O 1
ATOM 877 N N . LEU A 1 119 ? 0.075 -1.023 -5.474 1.00 85.69 119 LEU A N 1
ATOM 878 C CA . LEU A 1 119 ? -0.863 -0.026 -4.960 1.00 85.69 119 LEU A CA 1
ATOM 879 C C . LEU A 1 119 ? -2.282 -0.598 -4.806 1.00 85.69 119 LEU A C 1
ATOM 881 O O . LEU A 1 119 ? -2.950 -0.351 -3.799 1.00 85.69 119 LEU A O 1
ATOM 885 N N . LEU A 1 120 ? -2.742 -1.397 -5.774 1.00 88.50 120 LEU A N 1
ATOM 886 C CA . LEU A 1 120 ? -4.045 -2.069 -5.703 1.00 88.50 120 LEU A CA 1
ATOM 887 C C . LEU A 1 120 ? -4.103 -3.086 -4.554 1.00 88.50 120 LEU A C 1
ATOM 889 O O . LEU A 1 120 ? -5.109 -3.161 -3.846 1.00 88.50 120 LEU A O 1
ATOM 893 N N . LEU A 1 121 ? -3.025 -3.839 -4.330 1.00 88.44 121 LEU A N 1
ATOM 894 C CA . LEU A 1 121 ? -2.921 -4.787 -3.222 1.00 88.44 121 LEU A CA 1
ATOM 895 C C . LEU A 1 121 ? -2.899 -4.058 -1.872 1.00 88.44 121 LEU A C 1
ATOM 897 O O . LEU A 1 121 ? -3.646 -4.432 -0.971 1.00 88.44 121 LEU A O 1
ATOM 901 N N . ALA A 1 122 ? -2.095 -2.999 -1.745 1.00 83.69 122 ALA A N 1
ATOM 902 C CA . ALA A 1 122 ? -1.974 -2.206 -0.524 1.00 83.69 122 ALA A CA 1
ATOM 903 C C . ALA A 1 122 ? -3.300 -1.529 -0.148 1.00 83.69 122 ALA A C 1
ATOM 905 O O . ALA A 1 122 ? -3.718 -1.591 1.006 1.00 83.69 122 ALA A O 1
ATOM 906 N N . THR A 1 123 ? -4.002 -0.945 -1.123 1.00 85.75 123 THR A N 1
ATOM 907 C CA . THR A 1 123 ? -5.329 -0.344 -0.899 1.00 85.75 123 THR A CA 1
ATOM 908 C C . THR A 1 123 ? -6.377 -1.396 -0.541 1.00 85.75 123 THR A C 1
ATOM 910 O O . THR A 1 123 ? -7.140 -1.197 0.403 1.00 85.75 123 THR A O 1
ATOM 913 N N . SER A 1 124 ? -6.373 -2.553 -1.209 1.00 85.50 124 SER A N 1
ATOM 914 C CA . SER A 1 124 ? -7.263 -3.672 -0.867 1.00 85.50 124 SER A CA 1
ATOM 915 C C . SER A 1 124 ? -7.013 -4.190 0.553 1.00 85.50 124 SER A C 1
ATOM 917 O O . SER A 1 124 ? -7.959 -4.382 1.315 1.00 85.50 124 SER A O 1
ATOM 919 N N . ALA A 1 125 ? -5.748 -4.373 0.940 1.00 79.69 125 ALA A N 1
ATOM 920 C CA . ALA A 1 125 ? -5.369 -4.800 2.283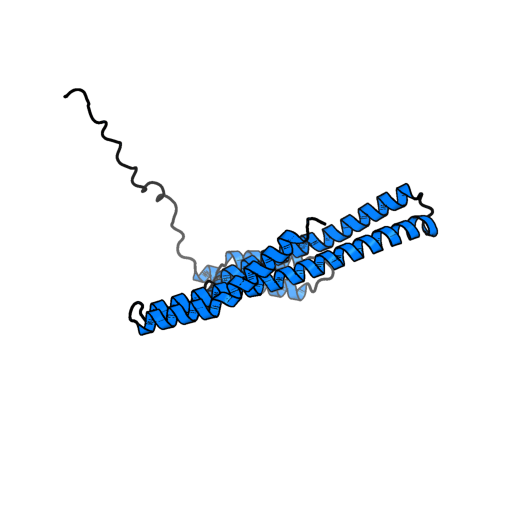 1.00 79.69 125 ALA A CA 1
ATOM 921 C C . ALA A 1 125 ? -5.740 -3.751 3.343 1.00 79.69 125 ALA A C 1
ATOM 923 O O . ALA A 1 125 ? -6.303 -4.109 4.375 1.00 79.69 125 ALA A O 1
ATOM 924 N N . ALA A 1 126 ? -5.506 -2.463 3.072 1.00 78.69 126 ALA A N 1
ATOM 925 C CA . ALA A 1 126 ? -5.881 -1.373 3.970 1.00 78.69 126 ALA A CA 1
ATOM 926 C C . ALA A 1 126 ? -7.398 -1.328 4.216 1.00 78.69 126 ALA A C 1
ATOM 928 O O . ALA A 1 126 ? -7.818 -1.219 5.363 1.00 78.69 126 ALA A O 1
ATOM 929 N N . ILE A 1 127 ? -8.220 -1.493 3.170 1.00 79.25 127 ILE A N 1
ATOM 930 C CA . ILE A 1 127 ? -9.690 -1.572 3.287 1.00 79.25 127 ILE A CA 1
ATOM 931 C C . ILE A 1 127 ? -10.125 -2.779 4.130 1.00 79.25 127 ILE A C 1
ATOM 933 O O . ILE A 1 127 ? -11.121 -2.702 4.851 1.00 79.25 127 ILE A O 1
ATOM 937 N N . ILE A 1 128 ? -9.418 -3.906 4.028 1.00 75.62 128 ILE A N 1
ATOM 938 C CA . ILE A 1 128 ? -9.710 -5.100 4.828 1.00 75.62 128 ILE A CA 1
ATOM 939 C C . ILE A 1 128 ? -9.362 -4.849 6.300 1.00 75.62 128 ILE A C 1
ATOM 941 O O . ILE A 1 128 ? -10.184 -5.142 7.163 1.00 75.62 128 ILE A O 1
ATOM 945 N N . VAL A 1 129 ? -8.186 -4.285 6.588 1.00 65.50 129 VAL A N 1
ATOM 946 C CA . VAL A 1 129 ? -7.706 -4.047 7.960 1.00 65.50 129 VAL A CA 1
ATOM 947 C C . VAL A 1 129 ? -8.563 -3.015 8.690 1.00 65.50 129 VAL A C 1
ATOM 949 O O . VAL A 1 129 ? -9.013 -3.293 9.797 1.00 65.50 129 VAL A O 1
ATOM 952 N N . THR A 1 130 ? -8.870 -1.871 8.071 1.00 69.81 130 THR A N 1
ATOM 953 C CA . THR A 1 130 ? -9.680 -0.825 8.726 1.00 69.81 130 THR A CA 1
ATOM 954 C C . THR A 1 130 ? -11.099 -1.290 9.026 1.00 69.81 130 THR A C 1
ATOM 956 O O . THR A 1 130 ? -11.672 -0.915 10.040 1.00 69.81 130 THR A O 1
ATOM 959 N N . ARG A 1 131 ? -11.655 -2.180 8.198 1.00 60.41 131 ARG A N 1
ATOM 960 C CA . ARG A 1 131 ? -12.975 -2.773 8.441 1.00 60.41 131 ARG A CA 1
ATOM 961 C C . ARG A 1 131 ? -12.964 -3.850 9.540 1.00 60.41 131 ARG A C 1
ATOM 963 O O . ARG A 1 131 ? -14.031 -4.233 10.011 1.00 60.41 131 ARG A O 1
ATOM 970 N N . ILE A 1 132 ? -11.792 -4.370 9.913 1.00 56.81 132 ILE A N 1
ATOM 971 C CA . ILE A 1 132 ? -11.622 -5.386 10.965 1.00 56.81 132 ILE A CA 1
ATOM 972 C C . ILE A 1 132 ? -11.345 -4.734 12.327 1.00 56.81 132 ILE A C 1
ATOM 974 O O . ILE A 1 132 ? -11.780 -5.278 13.336 1.00 56.81 132 ILE A O 1
ATOM 978 N N . SER A 1 133 ? -10.686 -3.572 12.368 1.00 54.09 133 SER A N 1
ATOM 979 C CA . SER A 1 133 ? -10.329 -2.891 13.623 1.00 54.09 133 SER A CA 1
ATOM 980 C C . SER A 1 133 ? -11.518 -2.295 14.392 1.00 54.09 133 SER A C 1
ATOM 982 O O . SER A 1 133 ? -11.432 -2.164 15.606 1.00 54.09 133 SER A O 1
ATOM 984 N N . ASP A 1 134 ? -12.635 -1.987 13.722 1.00 54.56 134 ASP A N 1
ATOM 985 C CA . ASP A 1 134 ? -13.833 -1.397 14.353 1.00 54.56 134 ASP A CA 1
ATOM 986 C C . ASP A 1 134 ? -14.807 -2.431 14.950 1.00 54.56 134 ASP A C 1
ATOM 988 O O . ASP A 1 134 ? -15.842 -2.067 15.511 1.00 54.56 134 ASP A O 1
ATOM 992 N N . ALA A 1 135 ? -14.517 -3.729 14.830 1.00 50.16 135 ALA A N 1
ATOM 993 C CA . ALA A 1 135 ? -15.398 -4.775 15.325 1.00 50.16 135 ALA A CA 1
ATOM 994 C C . ALA A 1 135 ? -14.648 -5.722 16.259 1.00 50.16 135 ALA A C 1
ATOM 996 O O . ALA A 1 135 ? -13.832 -6.538 15.824 1.00 50.16 135 ALA A O 1
ATOM 997 N N . ASP A 1 136 ? -15.029 -5.661 17.537 1.00 51.47 136 ASP A N 1
ATOM 998 C CA . ASP A 1 136 ? -15.018 -6.796 18.460 1.00 51.47 136 ASP A CA 1
ATOM 999 C C . ASP A 1 136 ? -15.232 -8.092 17.657 1.00 51.47 136 ASP A C 1
ATOM 1001 O O . ASP A 1 136 ? -16.138 -8.117 16.826 1.00 51.47 136 ASP A O 1
ATOM 1005 N N . ASN A 1 137 ? -14.356 -9.089 17.863 1.00 51.66 137 ASN A N 1
ATOM 1006 C CA . ASN A 1 137 ? -14.133 -10.425 17.246 1.00 51.66 137 ASN A CA 1
ATOM 1007 C C . ASN A 1 137 ? -15.205 -11.111 16.348 1.00 51.66 137 ASN A C 1
ATOM 1009 O O . ASN A 1 137 ? -14.934 -12.134 15.709 1.00 51.66 137 ASN A O 1
ATOM 1013 N N . ASP A 1 138 ? -16.418 -10.598 16.289 1.00 57.78 138 ASP A N 1
ATOM 1014 C CA . ASP A 1 138 ? -17.582 -11.094 15.591 1.00 57.78 138 ASP A CA 1
ATOM 1015 C C . ASP A 1 138 ? -17.575 -10.815 14.087 1.00 57.78 138 ASP A C 1
ATOM 1017 O O . ASP A 1 138 ? -18.191 -11.583 13.358 1.00 57.78 138 ASP A O 1
ATOM 1021 N N . MET A 1 139 ? -16.879 -9.801 13.551 1.00 53.25 139 MET A N 1
ATOM 1022 C CA . MET A 1 139 ? -16.956 -9.532 12.102 1.00 53.25 139 MET A CA 1
ATOM 1023 C C . MET A 1 139 ? -16.156 -10.535 11.262 1.00 53.25 139 MET A C 1
ATOM 1025 O O . MET A 1 139 ? -16.612 -10.909 10.191 1.00 53.25 139 MET A O 1
ATOM 1029 N N . ALA A 1 140 ? -15.014 -11.056 11.721 1.00 56.50 140 ALA A N 1
ATOM 1030 C CA . ALA A 1 140 ? -14.309 -12.123 10.995 1.00 56.50 140 ALA A CA 1
ATOM 1031 C C . ALA A 1 140 ? -15.117 -13.433 11.002 1.00 56.50 140 ALA A C 1
ATOM 1033 O O . ALA A 1 140 ? -15.183 -14.137 9.988 1.00 56.50 140 ALA A O 1
ATOM 1034 N N . GLN A 1 141 ? -15.778 -13.743 12.125 1.00 59.84 141 GLN A N 1
ATOM 1035 C CA . GLN A 1 141 ? -16.738 -14.844 12.198 1.00 59.84 141 GLN A CA 1
ATOM 1036 C C . GLN A 1 141 ? -17.975 -14.561 11.346 1.00 59.84 141 GLN A C 1
ATOM 1038 O O . GLN A 1 141 ? -18.406 -15.449 10.623 1.00 59.84 141 GLN A O 1
ATOM 1043 N N . THR A 1 142 ? -18.494 -13.335 11.344 1.00 57.66 142 THR A N 1
ATOM 1044 C CA . THR A 1 142 ? -19.666 -12.905 10.571 1.00 57.66 142 THR A CA 1
ATOM 1045 C C . THR A 1 142 ? -19.361 -12.834 9.084 1.00 57.66 142 THR A C 1
ATOM 1047 O O . THR A 1 142 ? -20.209 -13.221 8.301 1.00 57.66 142 THR A O 1
ATOM 1050 N N . ALA A 1 143 ? -18.155 -12.463 8.667 1.00 60.84 143 ALA A N 1
ATOM 1051 C CA . ALA A 1 143 ? -17.702 -12.472 7.282 1.00 60.84 143 ALA A CA 1
ATOM 1052 C C . ALA A 1 143 ? -17.494 -13.907 6.798 1.00 60.84 143 ALA A C 1
ATOM 1054 O O . ALA A 1 143 ? -18.012 -14.267 5.746 1.00 60.84 143 ALA A O 1
ATOM 1055 N N . LYS A 1 144 ? -16.838 -14.777 7.583 1.00 60.00 144 LYS A N 1
ATOM 1056 C CA . LYS A 1 144 ? -16.777 -16.221 7.280 1.00 60.00 144 LYS A CA 1
ATOM 1057 C C . LYS A 1 144 ? -18.180 -16.821 7.211 1.00 60.00 144 LYS A C 1
ATOM 1059 O O . LYS A 1 144 ? -18.489 -17.551 6.273 1.00 60.00 144 LYS A O 1
ATOM 1064 N N . LYS A 1 145 ? -19.046 -16.463 8.160 1.00 63.84 145 LYS A N 1
ATOM 1065 C CA . LYS A 1 145 ? -20.442 -16.892 8.213 1.00 63.84 145 LYS A CA 1
ATOM 1066 C C . LYS A 1 145 ? -21.220 -16.332 7.032 1.00 63.84 145 LYS A C 1
ATOM 1068 O O . LYS A 1 145 ? -21.933 -17.098 6.439 1.00 63.84 145 LYS A O 1
ATOM 1073 N N . GLN A 1 146 ? -21.064 -15.087 6.601 1.00 62.28 146 GLN A N 1
ATOM 1074 C CA . GLN A 1 146 ? -21.808 -14.495 5.479 1.00 62.28 146 GLN A CA 1
ATOM 1075 C C . GLN A 1 146 ? -21.291 -14.963 4.116 1.00 62.28 146 GLN A C 1
ATOM 1077 O O . GLN A 1 146 ? -22.095 -15.256 3.231 1.00 62.28 146 GLN A O 1
ATOM 1082 N N . LEU A 1 147 ? -19.972 -15.090 3.947 1.00 64.88 147 LEU A N 1
ATOM 1083 C CA . LEU A 1 147 ? -19.355 -15.598 2.720 1.00 64.88 147 LEU A CA 1
ATOM 1084 C C . LEU A 1 147 ? -19.706 -17.073 2.492 1.00 64.88 147 LEU A C 1
ATOM 1086 O O . LEU A 1 147 ? -20.052 -17.436 1.370 1.00 64.88 147 LEU A O 1
ATOM 1090 N N . LEU A 1 148 ? -19.691 -17.896 3.550 1.00 68.12 148 LEU A N 1
ATOM 1091 C CA . LEU A 1 148 ? -20.089 -19.310 3.495 1.00 68.12 148 LEU A CA 1
ATOM 1092 C C . LEU A 1 148 ? -21.593 -19.542 3.733 1.00 68.12 148 LEU A C 1
ATOM 1094 O O . LEU A 1 148 ? -22.064 -20.657 3.517 1.00 68.12 148 LEU A O 1
ATOM 1098 N N . ALA A 1 149 ? -22.356 -18.533 4.177 1.00 66.25 149 ALA A N 1
ATOM 1099 C CA . ALA A 1 149 ? -23.814 -18.609 4.353 1.00 66.25 149 ALA A CA 1
ATOM 1100 C C . ALA A 1 149 ? -24.623 -17.954 3.243 1.00 66.25 149 ALA A C 1
ATOM 1102 O O . ALA A 1 149 ? -25.850 -17.947 3.332 1.00 66.25 149 ALA A O 1
ATOM 1103 N N . SER A 1 150 ? -23.999 -17.378 2.220 1.00 76.12 150 SER A N 1
ATOM 1104 C CA . SER A 1 150 ? -24.712 -16.936 1.026 1.00 76.12 150 SER A CA 1
ATOM 1105 C C . SER A 1 150 ? -24.612 -18.021 -0.051 1.00 76.12 150 SER A C 1
ATOM 1107 O O . SER A 1 150 ? -23.542 -18.175 -0.647 1.00 76.12 150 SER A O 1
ATOM 1109 N N . PRO A 1 151 ? -25.712 -18.734 -0.376 1.00 79.75 151 PRO A N 1
ATOM 1110 C CA . PRO A 1 151 ? -25.712 -19.715 -1.459 1.00 79.75 151 PRO A CA 1
ATOM 1111 C C . PRO A 1 151 ? -25.254 -19.107 -2.788 1.00 79.75 151 PRO A C 1
ATOM 1113 O O . PRO A 1 151 ? -24.576 -19.762 -3.571 1.00 79.75 151 PRO A O 1
ATOM 1116 N N . GLN A 1 152 ? -25.573 -17.829 -3.023 1.00 80.50 152 GLN A N 1
ATOM 1117 C CA . GLN A 1 152 ? -25.183 -17.106 -4.232 1.00 80.50 152 GLN A CA 1
ATOM 1118 C C . GLN A 1 152 ? -23.658 -16.960 -4.354 1.00 80.50 152 GLN A C 1
ATOM 1120 O O . GLN A 1 152 ? -23.116 -17.144 -5.443 1.00 80.50 152 GLN A O 1
ATOM 1125 N N . ASN A 1 153 ? -22.958 -16.708 -3.243 1.00 84.19 153 ASN A N 1
ATOM 1126 C CA . ASN A 1 153 ? -21.498 -16.592 -3.237 1.00 84.19 153 ASN A CA 1
ATOM 1127 C C . ASN A 1 153 ? -20.838 -17.956 -3.487 1.00 84.19 153 ASN A C 1
ATOM 1129 O O . ASN A 1 153 ? -19.863 -18.034 -4.233 1.00 84.19 153 ASN A O 1
ATOM 1133 N N . LEU A 1 154 ? -21.399 -19.032 -2.920 1.00 86.38 154 LEU A N 1
ATOM 1134 C CA . LEU A 1 154 ? -20.919 -20.402 -3.132 1.00 86.38 154 LEU A CA 1
ATOM 1135 C C . LEU A 1 154 ? -21.085 -20.861 -4.588 1.00 86.38 154 LEU A C 1
ATOM 1137 O O . LEU A 1 154 ? -20.173 -21.479 -5.137 1.00 86.38 154 LEU A O 1
ATOM 1141 N N . TYR A 1 155 ? -22.198 -20.513 -5.242 1.00 89.12 155 TYR A N 1
ATOM 1142 C CA . TYR A 1 155 ? -22.383 -20.795 -6.670 1.00 89.12 155 TYR A CA 1
ATOM 1143 C C . TYR A 1 155 ? -21.425 -19.996 -7.554 1.00 89.12 155 TYR A C 1
ATOM 1145 O O . TYR A 1 155 ? -20.853 -20.556 -8.487 1.00 89.12 155 TYR A O 1
ATOM 1153 N N . MET A 1 156 ? -21.200 -18.715 -7.245 1.00 88.25 156 MET A N 1
ATOM 1154 C CA . MET A 1 156 ? -20.227 -17.899 -7.975 1.00 88.25 156 MET A CA 1
ATOM 1155 C C . MET A 1 156 ? -18.808 -18.469 -7.831 1.00 88.25 156 MET A C 1
ATOM 1157 O O . MET A 1 156 ? -18.112 -18.641 -8.829 1.00 88.25 156 MET A O 1
ATOM 1161 N N . ALA A 1 157 ? -18.405 -18.837 -6.611 1.00 88.94 157 ALA A N 1
ATOM 1162 C CA . ALA A 1 157 ? -17.110 -19.460 -6.345 1.00 88.94 157 ALA A CA 1
ATOM 1163 C C . ALA A 1 157 ? -16.954 -20.813 -7.062 1.00 88.94 157 ALA A C 1
ATOM 1165 O O . ALA A 1 157 ? -15.903 -21.076 -7.645 1.00 88.94 157 ALA A O 1
ATOM 1166 N N . SER A 1 158 ? -18.003 -21.644 -7.073 1.00 91.69 158 SER A N 1
ATOM 1167 C CA . SER A 1 158 ? -18.038 -22.904 -7.829 1.00 91.69 158 SER A CA 1
ATOM 1168 C C . SER A 1 158 ? -17.856 -22.674 -9.337 1.00 91.69 158 SER A C 1
ATOM 1170 O O . SER A 1 158 ? -17.035 -23.345 -9.963 1.00 91.69 158 SER A O 1
ATOM 1172 N N . GLY A 1 159 ? -18.540 -21.676 -9.908 1.00 92.62 159 GLY A N 1
ATOM 1173 C CA . GLY A 1 159 ? -18.396 -21.308 -11.319 1.00 92.62 159 GLY A CA 1
ATOM 1174 C C . GLY A 1 159 ? -16.979 -20.852 -11.673 1.00 92.62 159 GLY A C 1
ATOM 1175 O O . GLY A 1 159 ? -16.405 -21.323 -12.652 1.00 92.62 159 GLY A O 1
ATOM 1176 N N . VAL A 1 160 ? -16.373 -19.999 -10.842 1.00 92.31 160 VAL A N 1
ATOM 1177 C CA . VAL A 1 160 ? -14.982 -19.553 -11.032 1.00 92.31 160 VAL A CA 1
ATOM 1178 C C . VAL A 1 160 ? -14.003 -20.729 -10.934 1.00 92.31 160 VAL A C 1
ATOM 1180 O O . VAL A 1 160 ? -13.136 -20.871 -11.795 1.00 92.31 160 VAL A O 1
ATOM 1183 N N . MET A 1 161 ? -14.169 -21.613 -9.942 1.00 92.69 161 MET A N 1
ATOM 1184 C CA . MET A 1 161 ? -13.366 -22.838 -9.798 1.00 92.69 161 MET A CA 1
ATOM 1185 C C . MET A 1 161 ? -13.468 -23.750 -11.025 1.00 92.69 161 MET A C 1
ATOM 1187 O O . MET A 1 161 ? -12.460 -24.306 -11.457 1.00 92.69 161 MET A O 1
ATOM 1191 N N . PHE A 1 162 ? -14.655 -23.873 -11.622 1.00 92.81 162 PHE A N 1
ATOM 1192 C CA . PHE A 1 162 ? -14.858 -24.657 -12.840 1.00 92.81 162 PHE A CA 1
ATOM 1193 C C . PHE A 1 162 ? -14.159 -24.041 -14.064 1.00 92.81 162 PHE A C 1
ATOM 1195 O O . PHE A 1 162 ? -13.528 -24.758 -14.845 1.00 92.81 162 PHE A O 1
ATOM 1202 N N . VAL A 1 163 ? -14.226 -22.713 -14.215 1.00 93.12 163 VAL A N 1
ATOM 1203 C CA . VAL A 1 163 ? -13.551 -21.987 -15.305 1.00 93.12 163 VAL A CA 1
ATOM 1204 C C . VAL A 1 163 ? -12.032 -22.110 -15.182 1.00 93.12 163 VAL A C 1
ATOM 1206 O O . VAL A 1 163 ? -11.378 -22.495 -16.148 1.00 93.12 163 VAL A O 1
ATOM 1209 N N . ILE A 1 164 ? -11.471 -21.867 -13.992 1.00 88.94 164 ILE A N 1
ATOM 1210 C CA . ILE A 1 164 ? -10.027 -22.020 -13.734 1.00 88.94 164 ILE A CA 1
ATOM 1211 C C . ILE A 1 164 ? -9.596 -23.474 -13.939 1.00 88.94 164 ILE A C 1
ATOM 1213 O O . ILE A 1 164 ? -8.577 -23.742 -14.571 1.00 88.94 164 ILE A O 1
ATOM 1217 N N . GLY A 1 165 ? -10.404 -24.422 -13.465 1.00 88.75 165 GLY A N 1
ATOM 1218 C CA . GLY A 1 165 ? -10.173 -25.846 -13.664 1.00 88.75 165 GLY A CA 1
ATOM 1219 C C . GLY A 1 165 ? -10.223 -26.288 -15.125 1.00 88.75 165 GLY A C 1
ATOM 1220 O O . GLY A 1 165 ? -9.766 -27.382 -15.412 1.00 88.75 165 GLY A O 1
ATOM 1221 N N . SER A 1 166 ? -10.736 -25.475 -16.050 1.00 89.88 166 SER A N 1
ATOM 1222 C CA . SER A 1 166 ? -10.755 -25.781 -17.489 1.00 89.88 166 SER A CA 1
ATOM 1223 C C . SER A 1 166 ? -9.518 -25.254 -18.232 1.00 89.88 166 SER A C 1
ATOM 1225 O O . SER A 1 166 ? -9.362 -25.504 -19.426 1.00 89.88 166 SER A O 1
ATOM 1227 N N . VAL A 1 167 ? -8.623 -24.547 -17.535 1.00 91.56 167 VAL A N 1
ATOM 1228 C CA . VAL A 1 167 ? -7.355 -24.059 -18.088 1.00 91.56 167 VAL A CA 1
ATOM 1229 C C . VAL A 1 167 ? -6.352 -25.221 -18.210 1.00 91.56 167 VAL A C 1
ATOM 1231 O O . VAL A 1 167 ? -6.176 -25.967 -17.243 1.00 91.56 167 VAL A O 1
ATOM 1234 N N . PRO A 1 168 ? -5.666 -25.390 -19.360 1.00 80.50 168 PRO A N 1
ATOM 1235 C CA . PRO A 1 168 ? -4.631 -26.413 -19.535 1.00 80.50 168 PRO A CA 1
ATOM 1236 C C . PRO A 1 168 ? -3.484 -26.263 -18.519 1.00 80.50 168 PRO A C 1
ATOM 1238 O O . PRO A 1 168 ? -3.163 -25.149 -18.116 1.00 80.50 168 PRO A O 1
ATOM 1241 N N . ASN A 1 169 ? -2.827 -27.367 -18.148 1.00 80.44 169 ASN A N 1
ATOM 1242 C CA . ASN A 1 169 ? -1.742 -27.445 -17.146 1.00 80.44 169 ASN A CA 1
ATOM 1243 C C . ASN A 1 169 ? -2.146 -27.253 -15.669 1.00 80.44 169 ASN A C 1
ATOM 1245 O O . ASN A 1 169 ? -1.265 -27.191 -14.812 1.00 80.44 169 ASN A O 1
ATOM 1249 N N . MET A 1 170 ? -3.441 -27.212 -15.337 1.00 83.44 170 MET A N 1
ATOM 1250 C CA . MET A 1 170 ? -3.905 -27.194 -13.943 1.00 83.44 170 MET A CA 1
ATOM 1251 C C . MET A 1 170 ? -4.333 -28.590 -13.455 1.00 83.44 170 MET A C 1
ATOM 1253 O O . MET A 1 170 ? -4.757 -29.419 -14.261 1.00 83.44 170 MET A O 1
ATOM 1257 N N . PRO A 1 171 ? -4.275 -28.881 -12.139 1.00 88.25 171 PRO A N 1
ATOM 1258 C CA . PRO A 1 171 ? -4.809 -30.116 -11.560 1.00 88.25 171 PRO A CA 1
ATOM 1259 C C . PRO A 1 171 ? -6.343 -30.202 -11.689 1.00 88.25 171 PRO A C 1
ATOM 1261 O O . PRO A 1 171 ? -7.075 -29.981 -10.723 1.00 88.25 171 PRO A O 1
ATOM 1264 N N . HIS A 1 172 ? -6.843 -30.535 -12.883 1.00 88.31 172 HIS A N 1
ATOM 1265 C CA . HIS A 1 172 ? -8.269 -30.541 -13.238 1.00 88.31 172 HIS A CA 1
ATOM 1266 C C . HIS A 1 172 ? -9.133 -31.277 -12.205 1.00 88.31 172 HIS A C 1
ATOM 1268 O O . HIS A 1 172 ? -10.179 -30.788 -11.782 1.00 88.31 172 HIS A O 1
ATOM 1274 N N . LEU A 1 173 ? -8.648 -32.427 -11.732 1.00 88.69 173 LEU A N 1
ATOM 1275 C CA . LEU A 1 173 ? -9.344 -33.257 -10.756 1.00 88.69 173 LEU A CA 1
ATOM 1276 C C . LEU A 1 173 ? -9.563 -32.522 -9.421 1.00 88.69 173 LEU A C 1
ATOM 1278 O O . LEU A 1 173 ? -10.668 -32.554 -8.887 1.00 88.69 173 LEU A O 1
ATOM 1282 N N . ALA A 1 174 ? -8.565 -31.792 -8.914 1.00 89.00 174 ALA A N 1
ATOM 1283 C CA . ALA A 1 174 ? -8.711 -31.023 -7.679 1.00 89.00 174 ALA A CA 1
ATOM 1284 C C . ALA A 1 174 ? -9.739 -29.891 -7.851 1.00 89.00 174 ALA A C 1
ATOM 1286 O O . ALA A 1 174 ? -10.684 -29.791 -7.071 1.00 89.00 174 ALA A O 1
ATOM 1287 N N . PHE A 1 175 ? -9.628 -29.096 -8.918 1.00 91.94 175 PHE A N 1
ATOM 1288 C CA . PHE A 1 175 ? -10.541 -27.974 -9.165 1.00 91.94 175 PHE A CA 1
ATOM 1289 C C . PHE A 1 175 ? -11.990 -28.425 -9.382 1.00 91.94 175 PHE A C 1
ATOM 1291 O O . PHE A 1 175 ? -12.907 -27.839 -8.806 1.00 91.94 175 PHE A O 1
ATOM 1298 N N . TYR A 1 176 ? -12.215 -29.503 -10.139 1.00 92.88 176 TYR A N 1
ATOM 1299 C CA . TYR A 1 176 ? -13.564 -30.033 -10.344 1.00 92.88 176 TYR A CA 1
ATOM 1300 C C . TYR A 1 176 ? -14.161 -30.623 -9.066 1.00 92.88 176 TYR A C 1
ATOM 1302 O O . TYR A 1 176 ? -15.336 -30.378 -8.787 1.00 92.88 176 TYR A O 1
ATOM 1310 N N . THR A 1 177 ? -13.373 -31.330 -8.248 1.00 91.81 177 THR A N 1
ATOM 1311 C CA . THR A 1 177 ? -13.873 -31.826 -6.952 1.00 91.81 177 THR A CA 1
ATOM 1312 C C . THR A 1 177 ? -14.292 -30.682 -6.027 1.00 91.81 177 THR A C 1
ATOM 1314 O O . THR A 1 177 ? -15.384 -30.737 -5.460 1.00 91.81 177 THR A O 1
ATOM 1317 N N . PHE A 1 178 ? -13.507 -29.602 -5.940 1.00 90.94 178 PHE A N 1
ATOM 1318 C CA . PHE A 1 178 ? -13.878 -28.416 -5.162 1.00 90.94 178 PHE A CA 1
ATOM 1319 C C . PHE A 1 178 ? -15.081 -27.672 -5.750 1.00 90.94 178 PHE A C 1
ATOM 1321 O O . PHE A 1 178 ? -15.957 -27.253 -4.992 1.00 90.94 178 PHE A O 1
ATOM 1328 N N . ALA A 1 179 ? -15.174 -27.541 -7.076 1.00 92.25 179 ALA A N 1
ATOM 1329 C CA . ALA A 1 179 ? -16.320 -26.913 -7.732 1.00 92.25 179 ALA A CA 1
ATOM 1330 C C . ALA A 1 179 ? -17.628 -27.654 -7.410 1.00 92.25 179 ALA A C 1
ATOM 1332 O O . ALA A 1 179 ? -18.616 -27.017 -7.028 1.00 92.25 179 ALA A O 1
ATOM 1333 N 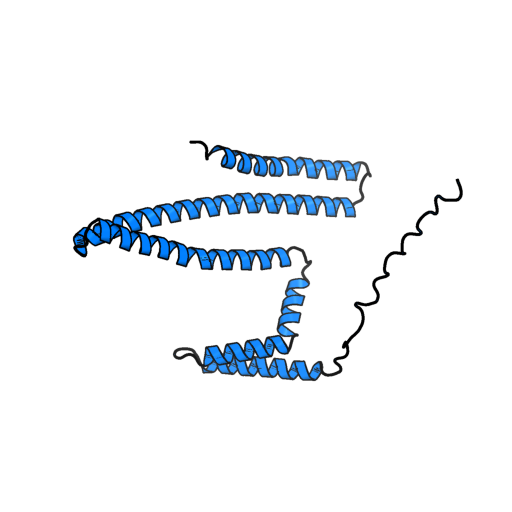N . VAL A 1 180 ? -17.622 -28.989 -7.498 1.00 93.50 180 VAL A N 1
ATOM 1334 C CA . VAL A 1 180 ? -18.775 -29.839 -7.157 1.00 93.50 180 VAL A CA 1
ATOM 1335 C C . VAL A 1 180 ? -19.103 -29.749 -5.668 1.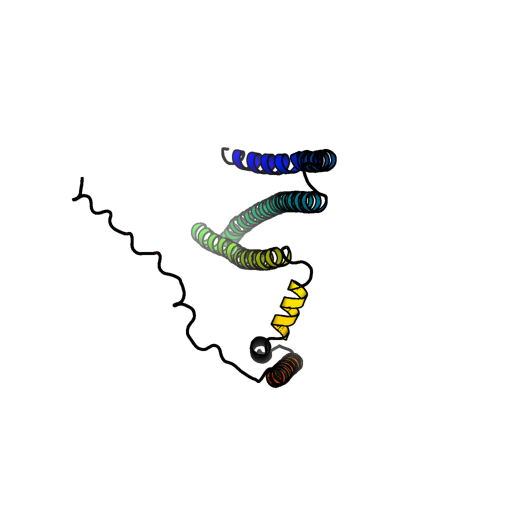00 93.50 180 VAL A C 1
ATOM 1337 O O . VAL A 1 180 ? -20.273 -29.609 -5.315 1.00 93.50 180 VAL A O 1
ATOM 1340 N N . LEU A 1 181 ? -18.096 -29.771 -4.791 1.00 92.12 181 LEU A N 1
ATOM 1341 C CA . LEU A 1 181 ? -18.292 -29.657 -3.345 1.00 92.12 181 LEU A CA 1
ATOM 1342 C C . LEU A 1 181 ? -18.939 -28.313 -2.978 1.00 92.12 181 LEU A C 1
ATOM 1344 O O . LEU A 1 181 ? -19.938 -28.288 -2.261 1.00 92.12 181 LEU A O 1
ATOM 1348 N N . LEU A 1 182 ? -18.437 -27.201 -3.517 1.00 90.69 182 LEU A N 1
ATOM 1349 C CA . LEU A 1 182 ? -19.000 -25.866 -3.288 1.00 90.69 182 LEU A CA 1
ATOM 1350 C C . LEU A 1 182 ? -20.432 -25.740 -3.826 1.00 90.69 182 LEU A C 1
ATOM 1352 O O . LEU A 1 182 ? -21.294 -25.195 -3.134 1.00 90.69 182 LEU A O 1
ATOM 1356 N N . ALA A 1 183 ? -20.709 -26.287 -5.015 1.00 90.69 183 ALA A N 1
ATOM 1357 C CA . ALA A 1 183 ? -22.063 -26.332 -5.569 1.00 90.69 183 ALA A CA 1
ATOM 1358 C C . ALA A 1 183 ? -23.008 -27.173 -4.699 1.00 90.69 183 ALA A C 1
ATOM 1360 O O . ALA A 1 183 ? -24.143 -26.765 -4.455 1.00 90.69 183 ALA A O 1
ATOM 1361 N N . PHE A 1 184 ? -22.541 -28.314 -4.185 1.00 90.62 184 PHE A N 1
ATOM 1362 C CA . PHE A 1 184 ? -23.314 -29.185 -3.300 1.00 90.62 184 PHE A CA 1
ATOM 1363 C C . PHE A 1 184 ? -23.637 -28.507 -1.963 1.00 90.62 184 PHE A C 1
ATOM 1365 O O . PHE A 1 184 ? -24.784 -28.544 -1.511 1.00 90.62 184 PHE A O 1
ATOM 1372 N N . VAL A 1 185 ? -22.658 -27.832 -1.352 1.00 88.38 185 VAL A N 1
ATOM 1373 C CA . VAL A 1 185 ? -22.857 -27.061 -0.113 1.00 88.38 185 VAL A CA 1
ATOM 1374 C C . VAL A 1 185 ? -23.814 -25.888 -0.349 1.00 88.38 185 VAL A C 1
ATOM 1376 O O . VAL A 1 185 ? -24.740 -25.694 0.440 1.00 88.38 185 VAL A O 1
ATOM 1379 N N . GLY A 1 186 ? -23.661 -25.155 -1.458 1.00 88.06 186 GLY A N 1
ATOM 1380 C CA . GLY A 1 186 ? -24.576 -24.076 -1.847 1.00 88.06 186 GLY A CA 1
ATOM 1381 C C . GLY A 1 186 ? -26.005 -24.568 -2.096 1.00 88.06 186 GLY A C 1
ATOM 1382 O O . GLY A 1 186 ? -26.967 -23.947 -1.637 1.00 88.06 186 GLY A O 1
ATOM 1383 N N . TRP A 1 187 ? -26.159 -25.726 -2.743 1.00 88.56 187 TRP A N 1
ATOM 1384 C CA . TRP A 1 187 ? -27.455 -26.367 -2.976 1.00 88.56 187 TRP A CA 1
ATOM 1385 C C . TRP A 1 187 ? -28.128 -26.813 -1.681 1.00 88.56 187 TRP A C 1
ATOM 1387 O O . TRP A 1 187 ? -29.281 -26.443 -1.434 1.00 88.56 187 TRP A O 1
ATOM 1397 N N . SER A 1 188 ? -27.393 -27.514 -0.818 1.00 85.75 188 SER A N 1
ATOM 1398 C CA . SER A 1 188 ? -27.847 -27.911 0.517 1.00 85.75 188 SER A CA 1
ATOM 1399 C C . SER A 1 188 ? -28.320 -26.694 1.323 1.00 85.75 188 SER A C 1
ATOM 1401 O O . SER A 1 188 ? -29.458 -26.650 1.789 1.00 85.75 188 SER A O 1
ATOM 1403 N N . GLN A 1 189 ? -27.517 -25.628 1.371 1.00 84.25 189 GLN A N 1
ATOM 1404 C CA . GLN A 1 189 ? -27.846 -24.399 2.093 1.00 84.25 189 GLN A CA 1
ATOM 1405 C C . GLN A 1 189 ? -29.050 -23.647 1.505 1.00 84.25 189 GLN A C 1
ATOM 1407 O O . GLN A 1 189 ? -29.850 -23.081 2.254 1.00 84.25 189 GLN A O 1
ATOM 1412 N N . SER A 1 190 ? -29.219 -23.663 0.179 1.00 81.94 190 SER A N 1
ATOM 1413 C CA . SER A 1 190 ? -30.384 -23.064 -0.482 1.00 81.94 190 SER A CA 1
ATOM 1414 C C . SER A 1 190 ? -31.692 -23.788 -0.144 1.00 81.94 190 SER A C 1
ATOM 1416 O O . SER A 1 190 ? -32.725 -23.133 -0.008 1.00 81.94 190 SER A O 1
ATOM 1418 N N . ARG A 1 191 ? -31.646 -25.110 0.086 1.00 77.06 191 ARG A N 1
ATOM 1419 C CA . ARG A 1 191 ? -32.807 -25.892 0.539 1.00 77.06 191 ARG A CA 1
ATOM 1420 C C . ARG A 1 191 ? -33.217 -25.585 1.976 1.00 77.06 191 ARG A C 1
ATOM 1422 O O . ARG A 1 191 ? -34.409 -25.564 2.252 1.00 77.06 191 ARG A O 1
ATOM 1429 N N . TYR A 1 192 ? -32.269 -25.301 2.869 1.00 66.62 192 TYR A N 1
ATOM 1430 C CA . TYR A 1 192 ? -32.581 -24.943 4.259 1.00 66.62 192 TYR A CA 1
ATOM 1431 C C . TYR A 1 192 ? -33.088 -23.502 4.431 1.00 66.62 192 TYR A C 1
ATOM 1433 O O . TYR A 1 192 ? -33.639 -23.183 5.480 1.00 66.62 192 TYR A O 1
ATOM 1441 N N . ARG A 1 193 ? -32.928 -22.631 3.421 1.00 63.25 193 ARG A N 1
ATOM 1442 C CA . ARG A 1 193 ? -33.327 -21.210 3.487 1.00 63.25 193 ARG A CA 1
ATOM 1443 C C . ARG A 1 193 ? -34.483 -20.824 2.557 1.00 63.25 193 ARG A C 1
ATOM 1445 O O . ARG A 1 193 ? -34.804 -19.645 2.432 1.00 63.25 193 ARG A O 1
ATOM 1452 N N . ALA A 1 194 ? -35.116 -21.798 1.907 1.00 54.19 194 ALA A N 1
ATOM 1453 C CA . ALA A 1 194 ? -36.270 -21.571 1.047 1.00 54.19 194 ALA A CA 1
ATOM 1454 C C . ALA A 1 194 ? -37.578 -21.548 1.864 1.00 54.19 194 ALA A C 1
ATOM 1456 O O . ALA A 1 194 ? -38.165 -22.604 2.061 1.00 54.19 194 ALA A O 1
ATOM 1457 N N . ILE A 1 195 ? -37.971 -20.350 2.340 1.00 44.41 195 ILE A N 1
ATOM 1458 C CA . ILE A 1 195 ? -39.330 -19.761 2.536 1.00 44.41 195 ILE A CA 1
ATOM 1459 C C . ILE A 1 195 ? -39.149 -18.410 3.291 1.00 44.41 195 ILE A C 1
ATOM 1461 O O . ILE A 1 195 ? -38.533 -18.431 4.354 1.00 44.41 195 ILE A O 1
ATOM 1465 N N . PRO A 1 196 ? -39.724 -17.254 2.879 1.00 46.81 196 PRO A N 1
ATOM 1466 C CA . PRO A 1 196 ? -40.001 -16.724 1.541 1.00 46.81 196 PRO A CA 1
ATOM 1467 C C . PRO A 1 196 ? -39.303 -15.362 1.268 1.00 46.81 196 PRO A C 1
ATOM 1469 O O . PRO A 1 196 ? -39.034 -14.559 2.158 1.00 46.81 196 PRO A O 1
ATOM 1472 N N . LYS A 1 197 ? -39.078 -15.058 -0.018 1.00 55.38 197 LYS A N 1
ATOM 1473 C CA . LYS A 1 197 ? -38.834 -13.692 -0.505 1.00 55.38 197 LYS A CA 1
ATOM 1474 C C . LYS A 1 197 ? -40.149 -12.902 -0.470 1.00 55.38 197 LYS A C 1
ATOM 1476 O O . LYS A 1 197 ? -40.981 -13.127 -1.341 1.00 55.38 197 LYS A O 1
ATOM 1481 N N . THR A 1 198 ? -40.286 -11.935 0.434 1.00 47.31 198 THR A N 1
ATOM 1482 C CA . THR A 1 198 ? -41.181 -10.775 0.255 1.00 47.31 198 THR A CA 1
ATOM 1483 C C . THR A 1 198 ? -40.607 -9.555 0.968 1.00 47.31 198 THR A C 1
ATOM 1485 O O . THR A 1 198 ? -40.891 -9.339 2.137 1.00 47.31 198 THR A O 1
ATOM 1488 N N . VAL A 1 199 ? -39.832 -8.749 0.243 1.00 43.31 199 VAL A N 1
ATOM 1489 C CA . VAL A 1 199 ? -39.974 -7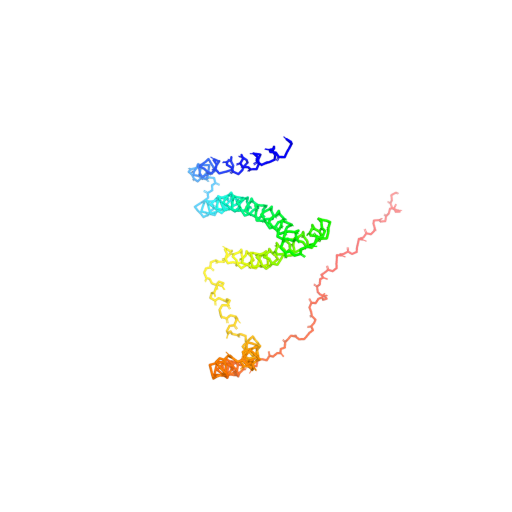.287 0.284 1.00 43.31 199 VAL A CA 1
ATOM 1490 C C . VAL A 1 199 ? -39.831 -6.823 -1.162 1.00 43.31 199 VAL A C 1
ATOM 1492 O O . VAL A 1 199 ? -38.730 -6.664 -1.689 1.00 43.31 199 VAL A O 1
ATOM 1495 N N . LYS A 1 200 ? -40.975 -6.749 -1.839 1.00 44.16 200 LYS A N 1
ATOM 1496 C CA . LYS A 1 200 ? -41.172 -5.918 -3.019 1.00 44.16 200 LYS A CA 1
ATOM 1497 C C . LYS A 1 200 ? -42.036 -4.752 -2.540 1.00 44.16 200 LYS A C 1
ATOM 1499 O O . LYS A 1 200 ? -43.074 -5.008 -1.942 1.00 44.16 200 LYS A O 1
ATOM 1504 N N . ASP A 1 201 ? -41.570 -3.555 -2.874 1.00 43.25 201 ASP A N 1
ATOM 1505 C CA . ASP A 1 201 ? -42.220 -2.246 -2.787 1.00 43.25 201 ASP A CA 1
ATOM 1506 C C . ASP A 1 201 ? -42.397 -1.552 -1.427 1.00 43.25 201 ASP A C 1
ATOM 1508 O O . ASP A 1 201 ? -42.671 -2.163 -0.402 1.00 43.25 201 ASP A O 1
ATOM 1512 N N . SER A 1 202 ? -42.276 -0.221 -1.540 1.00 45.12 202 SER A N 1
ATOM 1513 C CA . SER A 1 202 ? -42.942 0.834 -0.764 1.00 45.12 202 SER A CA 1
ATOM 1514 C C . SER A 1 202 ? -42.507 1.105 0.679 1.00 45.12 202 SER A C 1
ATOM 1516 O O . SER A 1 202 ? -43.285 0.857 1.584 1.00 45.12 202 SER A O 1
ATOM 1518 N N . ASP A 1 203 ? -41.338 1.724 0.884 1.00 41.16 203 ASP A N 1
ATOM 1519 C CA . ASP A 1 203 ? -41.066 2.520 2.105 1.00 41.16 203 ASP A CA 1
ATOM 1520 C C . ASP A 1 203 ? -40.105 3.712 1.862 1.00 41.16 203 ASP A C 1
ATOM 1522 O O . ASP A 1 203 ? -39.438 4.201 2.770 1.00 41.16 203 ASP A O 1
ATOM 1526 N N . MET A 1 204 ? -40.034 4.227 0.625 1.00 43.84 204 MET A N 1
ATOM 1527 C CA . MET A 1 204 ? -39.377 5.519 0.336 1.00 43.84 204 MET A CA 1
ATOM 1528 C C . MET A 1 204 ? -40.347 6.715 0.310 1.00 43.84 204 MET A C 1
ATOM 1530 O O . MET A 1 204 ? -39.890 7.847 0.194 1.00 43.84 204 MET A O 1
ATOM 1534 N N . ASP A 1 205 ? -41.653 6.494 0.498 1.00 49.78 205 ASP A N 1
ATOM 1535 C CA . ASP A 1 205 ? -42.678 7.555 0.492 1.00 49.78 205 ASP A CA 1
ATOM 1536 C C . ASP A 1 205 ? -43.115 8.014 1.899 1.00 49.78 205 ASP A C 1
ATOM 1538 O O . ASP A 1 205 ? -44.049 8.801 2.037 1.00 49.78 205 ASP A O 1
ATOM 1542 N N . ALA A 1 206 ? -42.436 7.568 2.962 1.00 54.12 206 ALA A N 1
ATOM 1543 C CA . ALA A 1 206 ? -42.771 7.925 4.346 1.00 54.12 206 ALA A CA 1
ATOM 1544 C C . ALA A 1 206 ? -41.793 8.924 4.995 1.00 54.12 206 ALA A C 1
ATOM 1546 O O . ALA A 1 206 ? -41.712 9.002 6.221 1.00 54.12 206 ALA A O 1
ATOM 1547 N N . LEU A 1 207 ? -41.053 9.713 4.207 1.00 54.75 207 LEU A N 1
ATOM 1548 C CA . LEU A 1 207 ? -40.378 10.889 4.758 1.00 54.75 207 LEU A CA 1
ATOM 1549 C C . LEU A 1 207 ? -41.432 11.982 5.000 1.00 54.75 207 LEU A C 1
ATOM 1551 O O . LEU A 1 207 ? -42.096 12.392 4.045 1.00 54.75 207 LEU A O 1
ATOM 1555 N N . PRO A 1 208 ? -41.606 12.488 6.235 1.00 55.47 208 PRO A N 1
ATOM 1556 C CA . PRO A 1 208 ? -42.490 13.618 6.471 1.00 55.47 208 PRO A CA 1
ATOM 1557 C C . PRO A 1 208 ? -41.929 14.822 5.713 1.00 55.47 208 PRO A C 1
ATOM 1559 O O . PRO A 1 208 ? -40.842 15.311 6.023 1.00 55.47 208 PRO A O 1
ATOM 1562 N N . THR A 1 209 ? -42.647 15.305 4.701 1.00 57.09 209 THR A N 1
ATOM 1563 C CA . THR A 1 209 ? -42.319 16.583 4.065 1.00 57.09 209 THR A CA 1
ATOM 1564 C C . THR A 1 209 ? -42.403 17.688 5.121 1.00 57.09 209 THR A C 1
ATOM 1566 O O . THR A 1 209 ? -43.417 17.746 5.826 1.00 57.09 209 THR A O 1
ATOM 1569 N N . PRO A 1 210 ? -41.397 18.574 5.246 1.00 58.69 210 PRO A N 1
ATOM 1570 C CA . PRO A 1 210 ? -41.471 19.695 6.167 1.00 58.69 210 PRO A CA 1
ATOM 1571 C C . PRO A 1 210 ? -42.693 20.549 5.829 1.00 58.69 210 PRO A C 1
ATOM 1573 O O . PRO A 1 210 ? -42.970 20.835 4.663 1.00 58.69 210 PRO A O 1
ATOM 1576 N N . ASN A 1 211 ? -43.430 20.906 6.875 1.00 53.28 211 ASN A N 1
ATOM 1577 C CA . ASN A 1 211 ? -44.583 21.791 6.860 1.00 53.28 211 ASN A CA 1
ATOM 1578 C C . ASN A 1 211 ? -44.327 23.005 5.948 1.00 53.28 211 ASN A C 1
ATOM 1580 O O . ASN A 1 211 ? -43.346 23.721 6.146 1.00 53.28 211 ASN A O 1
ATOM 1584 N N . LYS A 1 212 ? -45.196 23.220 4.950 1.00 52.97 212 LYS A N 1
ATOM 1585 C CA . LYS A 1 212 ? -45.180 24.426 4.114 1.00 52.97 212 LYS A CA 1
ATOM 1586 C C . LYS A 1 212 ? -45.202 25.638 5.038 1.00 52.97 212 LYS A C 1
ATOM 1588 O O . LYS A 1 212 ? -46.116 25.772 5.849 1.00 52.97 212 LYS A O 1
ATOM 1593 N N . GLU A 1 213 ? -44.191 26.488 4.905 1.00 57.56 213 GLU A N 1
ATOM 1594 C CA . GLU A 1 213 ? -44.101 27.779 5.575 1.00 57.56 213 GLU A CA 1
ATOM 1595 C C . GLU A 1 213 ? -45.452 28.499 5.491 1.00 57.56 213 GLU A C 1
ATOM 1597 O O . GLU A 1 213 ? -45.959 28.802 4.408 1.00 57.56 213 GLU A O 1
ATOM 1602 N N . GLN A 1 214 ? -46.057 28.736 6.654 1.00 59.59 214 GLN A N 1
ATOM 1603 C CA . GLN A 1 214 ? -47.125 29.711 6.792 1.00 59.59 214 GLN A CA 1
ATOM 1604 C C . GLN A 1 214 ? -46.518 31.069 6.452 1.00 59.59 214 GLN A C 1
ATOM 1606 O O . GLN A 1 214 ? -45.759 31.642 7.232 1.00 59.59 214 GLN A O 1
ATOM 1611 N N . VAL A 1 215 ? -46.822 31.551 5.251 1.00 57.41 215 VAL A N 1
ATOM 1612 C CA . VAL A 1 215 ? -46.489 32.904 4.820 1.00 57.41 215 VAL A CA 1
ATOM 1613 C C . VAL A 1 215 ? -47.198 33.860 5.776 1.00 57.41 215 VAL A C 1
ATOM 1615 O O . VAL A 1 215 ? -48.426 33.879 5.848 1.00 57.41 215 VAL A O 1
ATOM 1618 N N . ILE A 1 216 ? -46.415 34.601 6.555 1.00 65.25 216 ILE A N 1
ATOM 1619 C CA . ILE A 1 216 ? -46.898 35.657 7.443 1.00 65.25 216 ILE A CA 1
ATOM 1620 C C . ILE A 1 216 ? -47.555 36.727 6.562 1.00 65.25 216 ILE A C 1
ATOM 1622 O O . ILE A 1 216 ? -46.902 37.307 5.694 1.00 65.25 216 ILE A O 1
ATOM 1626 N N . ASP A 1 217 ? -48.853 36.952 6.761 1.00 64.75 217 ASP A N 1
ATOM 1627 C CA . ASP A 1 217 ? -49.615 37.997 6.081 1.00 64.75 217 ASP A CA 1
ATOM 1628 C C . ASP A 1 217 ? -49.311 39.355 6.732 1.00 64.75 217 ASP A C 1
ATOM 1630 O O . ASP A 1 217 ? -49.737 39.638 7.851 1.00 64.75 217 ASP A O 1
ATOM 1634 N N . TRP A 1 218 ? -48.540 40.191 6.036 1.00 68.88 218 TRP A N 1
ATOM 1635 C CA . TRP A 1 218 ? -48.154 41.530 6.492 1.00 68.88 218 TRP A CA 1
ATOM 1636 C C . TRP A 1 218 ? -49.204 42.610 6.185 1.00 68.88 218 TRP A C 1
ATOM 1638 O O . TRP A 1 218 ? -48.909 43.791 6.321 1.00 68.88 218 TRP A O 1
ATOM 1648 N N . SER A 1 219 ? -50.426 42.247 5.779 1.00 66.12 219 SER A N 1
ATOM 1649 C CA . SER A 1 219 ? -51.493 43.219 5.488 1.00 66.12 219 SER A CA 1
ATOM 1650 C C . SER A 1 219 ? -52.335 43.648 6.702 1.00 66.12 219 SER A C 1
ATOM 1652 O O . SER A 1 219 ? -53.291 44.406 6.542 1.00 66.12 219 SER A O 1
ATOM 1654 N N . ILE A 1 220 ? -51.982 43.209 7.919 1.00 61.34 220 ILE A N 1
ATOM 1655 C CA . ILE A 1 220 ? -52.698 43.549 9.169 1.00 61.34 220 ILE A CA 1
ATOM 1656 C C . ILE A 1 220 ? -51.810 44.348 10.155 1.00 61.34 220 ILE A C 1
ATOM 1658 O O . ILE A 1 220 ? -52.080 44.394 11.353 1.00 61.34 220 ILE A O 1
ATOM 1662 N N . ILE A 1 221 ? -50.763 45.031 9.674 1.00 49.56 221 ILE A N 1
ATOM 1663 C CA . ILE A 1 221 ? -50.044 46.068 10.447 1.00 49.56 221 ILE A CA 1
ATOM 1664 C C . ILE A 1 221 ? -49.901 47.334 9.608 1.00 49.56 221 ILE A C 1
ATOM 1666 O O . ILE A 1 221 ? -49.435 47.219 8.454 1.00 49.56 221 ILE A O 1
#

Organism: NCBI:txid990268